Protein AF-A0A853CZW7-F1 (afdb_monomer)

Secondary structure (DSSP, 8-state):
--------------SS--HHHHHHHHHHHHHHHHHHHHHHHHHHHH------HHHHHHHHHHHHHHHHHHHHHHHHHHHHHHHHHHHTTEE-SSSS-TTSEEE-TTT--EEE-TT-----HHHHHHHTT----------------SS-------S-THHHHHHHHHHHHHHHHHHHHHHHHHHHHTT---HHHHHHHHHHHHHHHHHHHHHHHHHHHHHHHHHHHHHHH-TTSEEEEEE--HHHHHHHHHHHS---PPPSEEEEEEETTEEEEE-SS-SSEEEEE-GGGEEEEEEEEEEEEETTEEEEEEEEEEEE-SSS-EEEEEEEEPTTSSSB--HHHHHHHHHHHHTTS-B-

Solvent-accessible surface area (backbone atoms only — not comparable to full-atom values): 20506 Å² total; per-residue (Å²): 134,83,84,72,73,75,77,81,78,78,64,82,72,74,86,73,84,43,57,38,59,46,49,55,51,48,51,53,49,50,52,49,46,51,51,51,36,49,50,49,51,49,49,60,75,70,46,89,71,90,75,57,75,76,78,44,49,63,58,53,48,49,53,54,49,50,55,49,54,49,52,52,51,49,53,53,52,46,50,56,41,49,51,51,35,56,73,72,56,33,31,56,50,85,93,78,53,62,83,22,31,26,30,37,88,81,81,58,44,70,76,38,59,45,73,57,80,85,70,48,79,70,50,53,56,47,60,81,70,49,87,83,81,90,77,97,70,88,70,82,89,74,88,81,76,97,56,86,90,64,61,72,75,68,82,65,73,64,52,56,61,51,49,49,52,47,49,51,50,50,51,50,44,51,70,54,44,48,58,40,52,54,35,45,75,70,75,43,82,45,64,61,55,51,66,55,44,54,57,54,51,52,46,53,52,48,55,52,45,51,56,55,46,50,52,26,48,54,39,38,54,49,40,53,48,44,34,69,77,36,74,83,27,52,63,46,36,32,46,65,46,69,62,29,52,52,32,42,37,73,72,65,42,87,67,73,86,78,47,67,64,28,35,33,38,40,36,94,79,20,42,30,40,33,49,96,64,70,89,56,65,64,45,73,46,41,57,90,43,48,63,35,34,29,86,46,73,41,77,41,82,54,90,96,41,74,39,82,28,44,18,44,31,37,30,32,56,85,86,60,85,40,59,37,51,38,34,31,31,25,90,43,58,81,49,64,26,55,29,70,58,43,37,56,52,49,56,51,47,55,77,76,45,52,73,97

Sequence (356 aa):
MTDAAPPRTQYELVPGMTAYRMNAIMARLLIGVYVVSGACVVWYAFGIAAGTASDRLPLFVIVVALPLAWGIANFLLVQRRDAAENAAGYTTRAGVLHQYDQVDPVSGVVIRRAGSAVLTKPERRSRDGAGSPGLSAGAVLNGGSTGDLRFEETAPAKSRLLLVVLGVVVVVLLVFGIPIVVTASKGGDVGFPIVVVLPVLAFVAVVVALNFGGLALRARVRKNAVARIRPDAFVFLSRRTSELEDALEAWAGRYGTLPQTMAVSVGPAGVELWRRSADEPRVAFPWSAIDHVHPGRLLVPANRTEVSARTIHIFLGDGSRLDAPLPVYGAHGITFAGAGDANAVLDAFRRYTTVA

pLDDT: mean 74.12, std 16.18, range [32.94, 97.88]

Foldseek 3Di:
DDPPDPPPPQQPQPPDDALVNLVVVLVVVLVVLCVVLVVLVVCVLVPPDDDDVVVVVVSLCCSQVVSVVSVVVSVVVSVVRVVVCVVSQAHCDPDACLQGQNAPNPPRDRPGHRLPDDQAPVNVVVVVPDDDDDDDDPDFPDDDDPPPQFDDQDPDPVCVVVVVVVVVVVVLCVVLVVSLVVCVVVVHDSPVSCVSSVVVVVSVVVVVCCVLVVLLVLLLVQQVLQCVVVVQWDKFKFADDSLLVVLCCVVVNCLHDADRMWIWTQGQQAIFTCHSDRDDGSDGDGLLQFQEKEFGWDQGDDPNGTDTFTWIWTFTDDPPRGTNITGTCPSRNPGGDGRVSSRVVVVSRVVRHHYD

Mean predicted aligned error: 14.37 Å

Radius of gyration: 25.6 Å; Cα contacts (8 Å, |Δi|>4): 427; chains: 1; bounding box: 69×55×65 Å

Nearest PDB structures (foldseek):
  5njk-assembly5_E  TM=5.212E-01  e=2.077E-01  Homo sapiens

Structure (mmCIF, N/CA/C/O backbone):
data_AF-A0A853CZW7-F1
#
_entry.id   AF-A0A853CZW7-F1
#
loop_
_atom_site.group_PDB
_atom_site.id
_atom_site.type_symbol
_atom_site.label_atom_id
_atom_site.label_alt_id
_atom_site.label_comp_id
_atom_site.label_asym_id
_atom_site.label_entity_id
_atom_site.label_seq_id
_atom_site.pdbx_PDB_ins_code
_atom_site.Cartn_x
_atom_site.Cartn_y
_atom_site.Cartn_z
_atom_site.occupancy
_atom_site.B_iso_or_equiv
_atom_site.auth_seq_id
_atom_site.auth_comp_id
_atom_site.auth_asym_id
_atom_site.auth_atom_id
_atom_site.pdbx_PDB_model_num
ATOM 1 N N . MET A 1 1 ? -32.131 28.967 12.647 1.00 40.22 1 MET A N 1
ATOM 2 C CA . MET A 1 1 ? -30.660 28.930 12.749 1.00 40.22 1 MET A CA 1
ATOM 3 C C . MET A 1 1 ? -30.125 28.732 11.350 1.00 40.22 1 MET A C 1
ATOM 5 O O . MET A 1 1 ? -30.364 27.696 10.752 1.00 40.22 1 MET A O 1
ATOM 9 N N . THR A 1 2 ? -29.561 29.789 10.786 1.00 40.28 2 THR A N 1
ATOM 10 C CA . THR A 1 2 ? -28.944 29.812 9.463 1.00 40.28 2 THR A CA 1
ATOM 11 C C . THR A 1 2 ? -27.634 29.035 9.530 1.00 40.28 2 THR A C 1
ATOM 13 O O . THR A 1 2 ? -26.724 29.446 10.247 1.00 40.28 2 THR A O 1
ATOM 16 N N . ASP A 1 3 ? -27.555 27.915 8.808 1.00 38.69 3 ASP A N 1
ATOM 17 C CA . ASP A 1 3 ? -26.307 27.197 8.542 1.00 38.69 3 ASP A CA 1
ATOM 18 C C . ASP A 1 3 ? -25.354 28.150 7.817 1.00 38.69 3 ASP A C 1
ATOM 20 O O . ASP A 1 3 ? -25.416 28.344 6.599 1.00 38.69 3 ASP A O 1
ATOM 24 N N . ALA A 1 4 ? -24.492 28.811 8.586 1.00 42.12 4 ALA A N 1
ATOM 25 C CA . ALA A 1 4 ? -23.367 29.536 8.039 1.00 42.12 4 ALA A CA 1
ATOM 26 C C . ALA A 1 4 ? -22.455 28.493 7.391 1.00 42.12 4 ALA A C 1
ATOM 28 O O . ALA A 1 4 ? -21.765 27.741 8.082 1.00 42.12 4 ALA A O 1
ATOM 29 N N . ALA A 1 5 ? -22.493 28.421 6.057 1.00 40.75 5 ALA A N 1
ATOM 30 C CA . ALA A 1 5 ? -21.553 27.624 5.287 1.00 40.75 5 ALA A CA 1
ATOM 31 C C . ALA A 1 5 ? -20.138 27.885 5.833 1.00 40.75 5 ALA A C 1
ATOM 33 O O . ALA A 1 5 ? -19.777 29.055 6.012 1.00 40.75 5 ALA A O 1
ATOM 34 N N . PRO A 1 6 ? -19.349 26.837 6.137 1.00 43.44 6 PRO A N 1
ATOM 35 C CA . PRO A 1 6 ? -18.036 27.022 6.730 1.00 43.44 6 PRO A CA 1
ATOM 36 C C . PRO A 1 6 ? -17.221 27.978 5.851 1.00 43.44 6 PRO A C 1
ATOM 38 O O . PRO A 1 6 ? -17.313 27.881 4.618 1.00 43.44 6 PRO A O 1
ATOM 41 N N . PRO A 1 7 ? -16.458 28.907 6.458 1.00 50.72 7 PRO A N 1
ATOM 42 C CA . PRO A 1 7 ? -15.687 29.893 5.717 1.00 50.72 7 PRO A CA 1
ATOM 43 C C . PRO A 1 7 ? -14.875 29.172 4.646 1.00 50.72 7 PRO A C 1
ATOM 45 O O . PRO A 1 7 ? -14.256 28.143 4.923 1.00 50.72 7 PRO A O 1
ATOM 48 N N . ARG A 1 8 ? -14.932 29.675 3.405 1.00 51.94 8 ARG A N 1
ATOM 49 C CA . ARG A 1 8 ? -14.084 29.193 2.311 1.00 51.94 8 ARG A CA 1
ATOM 50 C C . ARG A 1 8 ? -12.644 29.322 2.797 1.00 51.94 8 ARG A C 1
ATOM 52 O O . ARG A 1 8 ? -12.112 30.427 2.798 1.00 51.94 8 ARG A O 1
ATOM 59 N N . THR A 1 9 ? -12.045 28.229 3.258 1.00 56.78 9 THR A N 1
ATOM 60 C CA . THR A 1 9 ? -10.631 28.170 3.611 1.00 56.78 9 THR A CA 1
ATOM 61 C C . THR A 1 9 ? -9.864 28.437 2.327 1.00 56.78 9 THR A C 1
ATOM 63 O O . THR A 1 9 ? -9.701 27.562 1.481 1.00 56.78 9 THR A O 1
ATOM 66 N N . GLN A 1 10 ? -9.496 29.700 2.121 1.00 62.69 10 GLN A N 1
ATOM 67 C CA . GLN A 1 10 ? -8.615 30.095 1.039 1.00 62.69 10 GLN A CA 1
ATOM 68 C C . GLN A 1 10 ? -7.237 29.558 1.402 1.00 62.69 10 GLN A C 1
ATOM 70 O O . GLN A 1 10 ? -6.550 30.102 2.262 1.00 62.69 10 GLN A O 1
ATOM 75 N N . TYR A 1 11 ? -6.873 28.434 0.793 1.00 66.81 11 TYR A N 1
ATOM 76 C CA . TYR A 1 11 ? -5.514 27.930 0.866 1.00 66.81 11 TYR A CA 1
ATOM 77 C C . TYR A 1 11 ? -4.616 28.893 0.096 1.00 66.81 11 TYR A C 1
ATOM 79 O O . TYR A 1 11 ? -4.816 29.118 -1.099 1.00 66.81 11 TYR A O 1
ATOM 87 N N . GLU A 1 12 ? -3.630 29.465 0.780 1.00 71.38 12 GLU A N 1
ATOM 88 C CA . GLU A 1 12 ? -2.560 30.187 0.109 1.00 71.38 12 GLU A CA 1
ATOM 89 C C . GLU A 1 12 ? -1.711 29.156 -0.640 1.00 71.38 12 GLU A C 1
ATOM 91 O O . GLU A 1 12 ? -1.004 28.335 -0.048 1.00 71.38 12 GLU A O 1
ATOM 96 N N . LEU A 1 13 ? -1.855 29.133 -1.965 1.00 74.56 13 LEU A N 1
ATOM 97 C CA . LEU A 1 13 ? -1.068 28.248 -2.808 1.00 74.56 13 LEU A CA 1
ATOM 98 C C . LEU A 1 13 ? 0.405 28.617 -2.657 1.00 74.56 13 LEU A C 1
ATOM 100 O O . LEU A 1 13 ? 0.785 29.761 -2.897 1.00 74.56 13 LEU A O 1
ATOM 104 N N . VAL A 1 14 ? 1.245 27.633 -2.331 1.00 78.06 14 VAL A N 1
ATOM 105 C CA . VAL A 1 14 ? 2.695 27.818 -2.299 1.00 78.06 14 VAL A CA 1
ATOM 106 C C . VAL A 1 14 ? 3.134 28.297 -3.688 1.00 78.06 14 VAL A C 1
ATOM 108 O O . VAL A 1 14 ? 3.014 27.530 -4.656 1.00 78.06 14 VAL A O 1
ATOM 111 N N . PRO A 1 15 ? 3.661 29.529 -3.812 1.00 67.62 15 PRO A N 1
ATOM 112 C CA . PRO A 1 15 ? 3.983 30.111 -5.106 1.00 67.62 15 PRO A CA 1
ATOM 113 C C . PRO A 1 15 ? 4.967 29.214 -5.871 1.00 67.62 15 PRO A C 1
ATOM 115 O O . PRO A 1 15 ? 5.930 28.686 -5.302 1.00 67.62 15 PRO A O 1
ATOM 118 N N . GLY A 1 16 ? 4.687 28.974 -7.158 1.00 70.12 16 GLY A N 1
ATOM 119 C CA . GLY A 1 16 ? 5.503 28.149 -8.058 1.00 70.12 16 GLY A CA 1
ATOM 120 C C . GLY A 1 16 ? 4.769 26.966 -8.706 1.00 70.12 16 GLY A C 1
ATOM 121 O O . GLY A 1 16 ? 3.548 26.841 -8.655 1.00 70.12 16 GLY A O 1
ATOM 122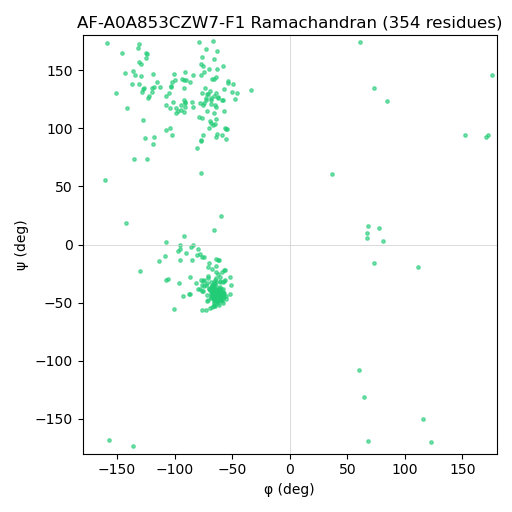 N N . MET A 1 17 ? 5.527 26.081 -9.360 1.00 73.88 17 MET A N 1
ATOM 123 C CA . MET A 1 17 ? 4.980 24.906 -10.048 1.00 73.88 17 MET A CA 1
ATOM 124 C C . MET A 1 17 ? 4.473 23.870 -9.027 1.00 73.88 17 MET A C 1
ATOM 126 O O . MET A 1 17 ? 5.184 23.511 -8.084 1.00 73.88 17 MET A O 1
ATOM 130 N N . THR A 1 18 ? 3.239 23.395 -9.198 1.00 77.44 18 THR A N 1
ATOM 131 C CA . THR A 1 18 ? 2.618 22.425 -8.281 1.00 77.44 18 THR A CA 1
ATOM 132 C C . THR A 1 18 ? 3.176 21.022 -8.478 1.00 77.44 18 THR A C 1
ATOM 134 O O . THR A 1 18 ? 3.622 20.679 -9.576 1.00 77.44 18 THR A O 1
ATOM 137 N N . ALA A 1 19 ? 3.151 20.180 -7.444 1.00 72.12 19 ALA A N 1
ATOM 138 C CA . ALA A 1 19 ? 3.718 18.834 -7.498 1.00 72.12 19 ALA A CA 1
ATOM 139 C C . ALA A 1 19 ? 3.060 17.957 -8.573 1.00 72.12 19 ALA A C 1
ATOM 141 O O . ALA A 1 19 ? 3.705 17.054 -9.115 1.00 72.12 19 ALA A O 1
ATOM 142 N N . TYR A 1 20 ? 1.792 18.220 -8.906 1.00 73.12 20 TYR A N 1
ATOM 143 C CA . TYR A 1 20 ? 1.100 17.605 -10.037 1.00 73.12 20 TYR A CA 1
ATOM 144 C C . TYR A 1 20 ? 1.647 18.069 -11.394 1.00 73.12 20 TYR A C 1
ATOM 146 O O . TYR A 1 20 ? 2.058 17.233 -12.202 1.00 73.12 20 TYR A O 1
ATOM 154 N N . ARG A 1 21 ? 1.688 19.388 -11.648 1.00 74.69 21 ARG A N 1
ATOM 155 C CA . ARG A 1 21 ? 2.191 19.937 -12.921 1.00 74.69 21 ARG A CA 1
ATOM 156 C C . ARG A 1 21 ? 3.655 19.584 -13.134 1.00 74.69 21 ARG A C 1
ATOM 158 O O . ARG A 1 21 ? 4.021 19.170 -14.229 1.00 74.69 21 ARG A O 1
ATOM 165 N N . MET A 1 22 ? 4.458 19.674 -12.079 1.00 74.25 22 MET A N 1
ATOM 166 C CA . MET A 1 22 ? 5.863 19.300 -12.109 1.00 74.25 22 MET A CA 1
ATOM 167 C C . MET A 1 22 ? 6.021 17.817 -12.432 1.00 74.25 22 MET A C 1
ATOM 169 O O . MET A 1 22 ? 6.754 17.492 -13.351 1.00 74.25 22 MET A O 1
ATOM 173 N N . ASN A 1 23 ? 5.277 16.911 -11.787 1.00 71.00 23 ASN A N 1
ATOM 174 C CA . ASN A 1 23 ? 5.363 15.486 -12.122 1.00 71.00 23 ASN A CA 1
ATOM 175 C C . ASN A 1 23 ? 4.944 15.199 -13.575 1.00 71.00 23 ASN A C 1
ATOM 177 O O . ASN A 1 23 ? 5.589 14.411 -14.256 1.00 71.00 23 ASN A O 1
ATOM 181 N N . ALA A 1 24 ? 3.902 15.864 -14.084 1.00 73.00 24 ALA A N 1
ATOM 182 C CA . ALA A 1 24 ? 3.466 15.700 -15.471 1.00 73.00 24 ALA A CA 1
ATOM 183 C C . ALA A 1 24 ? 4.501 16.226 -16.485 1.00 73.00 24 ALA A C 1
ATOM 185 O O . ALA A 1 24 ? 4.782 15.559 -17.480 1.00 73.00 24 ALA A O 1
ATOM 186 N N . ILE A 1 25 ? 5.077 17.405 -16.232 1.00 74.12 25 ILE A N 1
ATOM 187 C CA . ILE A 1 25 ? 6.136 17.994 -17.062 1.00 74.12 25 ILE A CA 1
ATOM 188 C C . ILE A 1 25 ? 7.388 17.120 -17.004 1.00 74.12 25 ILE A C 1
ATOM 190 O O . ILE A 1 25 ? 7.923 16.757 -18.046 1.00 74.12 25 ILE A O 1
ATOM 194 N N . MET A 1 26 ? 7.803 16.705 -15.809 1.00 72.81 26 MET A N 1
ATOM 195 C CA . MET A 1 26 ? 8.987 15.871 -15.624 1.00 72.81 26 MET A CA 1
ATOM 196 C C . MET A 1 26 ? 8.811 14.478 -16.215 1.00 72.81 26 MET A C 1
ATOM 198 O O . MET A 1 26 ? 9.754 13.974 -16.805 1.00 72.81 26 MET A O 1
ATOM 202 N N . ALA A 1 27 ? 7.618 13.880 -16.163 1.00 69.44 27 ALA A N 1
ATOM 203 C CA . ALA A 1 27 ? 7.345 12.619 -16.850 1.00 69.44 27 ALA A CA 1
ATOM 204 C C . ALA A 1 27 ? 7.499 12.759 -18.373 1.00 69.44 27 ALA A C 1
ATOM 206 O O . ALA A 1 27 ? 8.114 11.906 -19.007 1.00 69.44 27 ALA A O 1
ATOM 207 N N . ARG A 1 28 ? 7.000 13.853 -18.965 1.00 74.44 28 ARG A N 1
ATOM 208 C CA . ARG A 1 28 ? 7.177 14.137 -20.401 1.00 74.44 28 ARG A CA 1
ATOM 209 C C . ARG A 1 28 ? 8.640 14.391 -20.757 1.00 74.44 28 ARG A C 1
ATOM 211 O O . ARG A 1 28 ? 9.117 13.846 -21.746 1.00 74.44 28 ARG A O 1
ATOM 218 N N . LEU A 1 29 ? 9.354 15.169 -19.941 1.00 70.88 29 LEU A N 1
ATOM 219 C CA . LEU A 1 29 ? 10.783 15.430 -20.128 1.00 70.88 29 LEU A CA 1
ATOM 220 C C . LEU A 1 29 ? 11.608 14.156 -19.969 1.00 70.88 29 LEU A C 1
ATOM 222 O O . LEU A 1 29 ? 12.507 13.927 -20.760 1.00 70.88 29 LEU A O 1
ATOM 226 N N . LEU A 1 30 ? 11.281 13.299 -19.003 1.00 72.56 30 LEU A N 1
ATOM 227 C CA . LEU A 1 30 ? 11.944 12.016 -18.796 1.00 72.56 30 LEU A CA 1
ATOM 228 C C . LEU A 1 30 ? 11.732 11.081 -19.993 1.00 72.56 30 LEU A C 1
ATOM 230 O O . LEU A 1 30 ? 12.687 10.464 -20.449 1.00 72.56 30 LEU A O 1
ATOM 234 N N . ILE A 1 31 ? 10.513 11.015 -20.541 1.00 71.38 31 ILE A N 1
ATOM 235 C CA . ILE A 1 31 ? 10.247 10.290 -21.793 1.00 71.38 31 ILE A CA 1
ATOM 236 C C . ILE A 1 31 ? 11.096 10.875 -22.926 1.00 71.38 31 ILE A C 1
ATOM 238 O O . ILE A 1 31 ? 11.750 10.117 -23.632 1.00 71.38 31 ILE A O 1
ATOM 242 N N . GLY A 1 32 ? 11.142 12.203 -23.066 1.00 67.50 32 GLY A N 1
ATOM 243 C CA . GLY A 1 32 ? 11.988 12.876 -24.055 1.00 67.50 32 GLY A CA 1
ATOM 244 C C . GLY A 1 32 ? 13.469 12.532 -23.893 1.00 67.50 32 GLY A C 1
ATOM 245 O O . GLY A 1 32 ? 14.114 12.161 -24.865 1.00 67.50 32 GLY A O 1
ATOM 246 N N . VAL A 1 33 ? 13.988 12.564 -22.664 1.00 71.38 33 VAL A N 1
ATOM 247 C CA . VAL A 1 33 ? 15.365 12.177 -22.331 1.00 71.38 33 VAL A CA 1
ATOM 248 C C . VAL A 1 33 ? 15.619 10.718 -22.701 1.00 71.38 33 VAL A C 1
ATOM 250 O O . VAL A 1 33 ? 16.617 10.441 -23.348 1.00 71.38 33 VAL A O 1
ATOM 253 N N . TYR A 1 34 ? 14.717 9.787 -22.382 1.00 70.19 34 TYR A N 1
ATOM 254 C CA . TYR A 1 34 ? 14.881 8.384 -22.775 1.00 70.19 34 TYR A CA 1
ATOM 255 C C . TYR A 1 34 ? 14.805 8.171 -24.287 1.00 70.19 34 TYR A C 1
ATOM 257 O O . TYR A 1 34 ? 15.561 7.360 -24.813 1.00 70.19 34 TYR A O 1
ATOM 265 N N . VAL A 1 35 ? 13.929 8.891 -24.992 1.00 68.44 35 VAL A N 1
ATOM 266 C CA . VAL A 1 35 ? 13.822 8.823 -26.456 1.00 68.44 35 VAL A CA 1
ATOM 267 C C . VAL A 1 35 ? 15.084 9.375 -27.110 1.00 68.44 35 VAL A C 1
ATOM 269 O O . VAL A 1 35 ? 15.630 8.725 -27.994 1.00 68.44 35 VAL A O 1
ATOM 272 N N . VAL A 1 36 ? 15.586 10.525 -26.653 1.00 68.31 36 VAL A N 1
ATOM 273 C CA . VAL A 1 36 ? 16.823 11.131 -27.163 1.00 68.31 36 VAL A CA 1
ATOM 274 C C . VAL A 1 36 ? 18.025 10.257 -26.826 1.00 68.31 36 VAL A C 1
ATOM 276 O O . VAL A 1 36 ? 18.794 9.942 -27.722 1.00 68.31 36 VAL A O 1
ATOM 279 N N . SER A 1 37 ? 18.160 9.782 -25.585 1.00 67.81 37 SER A N 1
ATOM 280 C CA . SER A 1 37 ? 19.224 8.848 -25.204 1.00 67.81 37 SER A CA 1
ATOM 281 C C . SER A 1 37 ? 19.156 7.559 -26.017 1.00 67.81 37 SER A C 1
ATOM 283 O O . SER A 1 37 ? 20.177 7.116 -26.525 1.00 67.81 37 SER A O 1
ATOM 285 N N . GLY A 1 38 ? 17.968 6.978 -26.203 1.00 66.75 38 GLY A N 1
ATOM 286 C CA . GLY A 1 38 ? 17.771 5.787 -27.026 1.00 66.75 38 GLY A CA 1
ATOM 287 C C . GLY A 1 38 ? 18.131 6.027 -28.492 1.00 66.75 38 GLY A C 1
ATOM 288 O O . GLY A 1 38 ? 18.859 5.232 -29.075 1.00 66.75 38 GLY A O 1
ATOM 289 N N . ALA A 1 39 ? 17.700 7.150 -29.069 1.00 65.25 39 ALA A N 1
ATOM 290 C CA . ALA A 1 39 ? 18.054 7.553 -30.426 1.00 65.25 39 ALA A CA 1
ATOM 291 C C . ALA A 1 39 ? 19.557 7.818 -30.569 1.00 65.25 39 ALA A C 1
ATOM 293 O O . ALA A 1 39 ? 20.138 7.416 -31.568 1.00 65.25 39 ALA A O 1
ATOM 294 N N . CYS A 1 40 ? 20.203 8.416 -29.564 1.00 65.31 40 CYS A N 1
ATOM 295 C CA . CYS A 1 40 ? 21.651 8.576 -29.508 1.00 65.31 40 CYS A CA 1
ATOM 296 C C . CYS A 1 40 ? 22.354 7.221 -29.445 1.00 65.31 40 CYS A C 1
ATOM 298 O O . CYS A 1 40 ? 23.290 7.029 -30.205 1.00 65.31 40 CYS A O 1
ATOM 300 N N . VAL A 1 41 ? 21.900 6.265 -28.621 1.00 69.25 41 VAL A N 1
ATOM 301 C CA . VAL A 1 41 ? 22.468 4.903 -28.578 1.00 69.25 41 VAL A CA 1
ATOM 302 C C . VAL A 1 41 ? 22.289 4.190 -29.915 1.00 69.25 41 VAL A C 1
ATOM 304 O O . VAL A 1 41 ? 23.233 3.577 -30.393 1.00 69.25 41 VAL A O 1
ATOM 307 N N . VAL A 1 42 ? 21.114 4.281 -30.540 1.00 63.75 42 VAL A N 1
ATOM 308 C CA . VAL A 1 42 ? 20.837 3.666 -31.847 1.00 63.75 42 VAL A CA 1
ATOM 309 C C . VAL A 1 42 ? 21.685 4.329 -32.932 1.00 63.75 42 VAL A C 1
ATOM 311 O O . VAL A 1 42 ? 22.424 3.647 -33.630 1.00 63.75 42 VAL A O 1
ATOM 314 N N . TRP A 1 43 ? 21.665 5.655 -33.044 1.00 65.25 43 TRP A N 1
ATOM 315 C CA . TRP A 1 43 ? 22.511 6.389 -33.986 1.00 65.25 43 TRP A CA 1
ATOM 316 C C . TRP A 1 43 ? 23.995 6.112 -33.759 1.00 65.25 43 TRP A C 1
ATOM 318 O O . TRP A 1 43 ? 24.755 6.071 -34.707 1.00 65.25 43 TRP A O 1
ATOM 328 N N . TYR A 1 44 ? 24.417 5.868 -32.527 1.00 65.75 44 TYR A N 1
ATOM 329 C CA . TYR A 1 44 ? 25.800 5.563 -32.192 1.00 65.75 44 TYR A CA 1
ATOM 330 C C . TYR A 1 44 ? 26.185 4.094 -32.431 1.00 65.75 44 TYR A C 1
ATOM 332 O O . TYR A 1 44 ? 27.314 3.808 -32.813 1.00 65.75 44 TYR A O 1
ATOM 340 N N . ALA A 1 45 ? 25.250 3.158 -32.251 1.00 64.56 45 ALA A N 1
ATOM 341 C CA . ALA A 1 45 ? 25.438 1.737 -32.541 1.00 64.56 45 ALA A CA 1
ATOM 342 C C . ALA A 1 45 ? 25.364 1.430 -34.046 1.00 64.56 45 ALA A C 1
ATOM 344 O O . ALA A 1 45 ? 26.019 0.503 -34.514 1.00 64.56 45 ALA A O 1
ATOM 345 N N . PHE A 1 46 ? 24.572 2.203 -34.794 1.00 62.19 46 PHE A N 1
ATOM 346 C CA . PHE A 1 46 ? 24.343 2.027 -36.233 1.00 62.19 46 PHE A CA 1
ATOM 347 C C . PHE A 1 46 ? 25.006 3.112 -37.100 1.00 62.19 46 PHE A C 1
ATOM 349 O O . PHE A 1 46 ? 25.045 2.986 -38.323 1.00 62.19 46 PHE A O 1
ATOM 356 N N . GLY A 1 47 ? 25.525 4.177 -36.492 1.00 53.88 47 GLY A N 1
ATOM 357 C CA . GLY A 1 47 ? 26.213 5.277 -37.160 1.00 53.88 47 GLY A CA 1
ATOM 358 C C . GLY A 1 47 ? 27.604 4.867 -37.616 1.00 53.88 47 GLY A C 1
ATOM 359 O O . GLY A 1 47 ? 28.460 4.483 -36.827 1.00 53.88 47 GLY A O 1
ATOM 360 N N . ILE A 1 48 ? 27.816 4.995 -38.919 1.00 55.28 48 ILE A N 1
ATOM 361 C CA . ILE A 1 48 ? 28.920 4.481 -39.744 1.00 55.28 48 ILE A CA 1
ATOM 362 C C . ILE A 1 48 ? 30.320 5.094 -39.434 1.00 55.28 48 ILE A C 1
ATOM 364 O O . ILE A 1 48 ? 31.268 4.887 -40.182 1.00 55.28 48 ILE A O 1
ATOM 368 N N . ALA A 1 49 ? 30.543 5.830 -38.343 1.00 45.59 49 ALA A N 1
ATOM 369 C CA . ALA A 1 49 ? 31.759 6.645 -38.206 1.00 45.59 49 ALA A CA 1
ATOM 370 C C . ALA A 1 49 ? 32.958 5.940 -37.529 1.00 45.59 49 ALA A C 1
ATOM 372 O O . ALA A 1 49 ? 32.907 5.491 -36.377 1.00 45.59 49 ALA A O 1
ATOM 373 N N . ALA A 1 50 ? 34.069 5.911 -38.268 1.00 57.81 50 ALA A N 1
ATOM 374 C CA . ALA A 1 50 ? 35.414 5.546 -37.843 1.00 57.81 50 ALA A CA 1
ATOM 375 C C . ALA A 1 50 ? 35.820 6.235 -36.524 1.00 57.81 50 ALA A C 1
ATOM 377 O O . ALA A 1 50 ? 35.760 7.455 -36.412 1.00 57.81 50 ALA A O 1
ATOM 378 N N . GLY A 1 51 ? 36.227 5.454 -35.524 1.00 61.25 51 GLY A N 1
ATOM 379 C CA . GLY A 1 51 ? 36.726 5.955 -34.239 1.00 61.25 51 GLY A CA 1
ATOM 380 C C . GLY A 1 51 ? 37.010 4.803 -33.277 1.00 61.25 51 GLY A C 1
ATOM 381 O O . GLY A 1 51 ? 36.322 3.779 -33.321 1.00 61.25 51 GLY A O 1
ATOM 382 N N . THR A 1 52 ? 38.035 4.935 -32.439 1.00 62.88 52 THR A N 1
ATOM 383 C CA . THR A 1 52 ? 38.445 3.898 -31.478 1.00 62.88 52 THR A CA 1
ATOM 384 C C . THR A 1 52 ? 37.502 3.862 -30.268 1.00 62.88 52 THR A C 1
ATOM 386 O O . THR A 1 52 ? 36.760 4.805 -29.991 1.00 62.88 52 THR A O 1
ATOM 389 N N . ALA A 1 53 ? 37.507 2.758 -29.513 1.00 59.16 53 ALA A N 1
ATOM 390 C CA . ALA A 1 53 ? 36.673 2.598 -28.315 1.00 59.16 53 ALA A CA 1
ATOM 391 C C . ALA A 1 53 ? 36.932 3.671 -27.228 1.00 59.16 53 ALA A C 1
ATOM 393 O O . ALA A 1 53 ? 36.041 3.962 -26.428 1.00 59.16 53 ALA A O 1
ATOM 394 N N . SER A 1 54 ? 38.117 4.296 -27.217 1.00 58.69 54 SER A N 1
ATOM 395 C CA . SER A 1 54 ? 38.475 5.382 -26.293 1.00 58.69 54 SER A CA 1
ATOM 396 C C . SER A 1 54 ? 37.732 6.684 -26.583 1.00 58.69 54 SER A C 1
ATOM 398 O O . SER A 1 54 ? 37.272 7.335 -25.649 1.00 58.69 54 SER A O 1
ATOM 400 N N . ASP A 1 55 ? 37.528 7.023 -27.858 1.00 63.06 55 ASP A N 1
ATOM 401 C CA . ASP A 1 55 ? 36.811 8.245 -28.280 1.00 63.06 55 ASP A CA 1
ATOM 402 C C . ASP A 1 55 ? 35.308 8.151 -27.980 1.00 63.06 55 ASP A C 1
ATOM 404 O O . ASP A 1 55 ? 34.551 9.120 -27.977 1.00 63.06 55 ASP A O 1
ATOM 408 N N . ARG A 1 56 ? 34.883 6.920 -27.717 1.00 62.94 56 ARG A N 1
ATOM 409 C CA . ARG A 1 56 ? 33.513 6.462 -27.628 1.00 62.94 56 ARG A CA 1
ATOM 410 C C . ARG A 1 56 ? 33.003 6.435 -26.176 1.00 62.94 56 ARG A C 1
ATOM 412 O O . ARG A 1 56 ? 31.844 6.773 -25.926 1.00 62.94 56 ARG A O 1
ATOM 419 N N . LEU A 1 57 ? 33.876 6.143 -25.212 1.00 62.22 57 LEU A N 1
ATOM 420 C CA . LEU A 1 57 ? 33.550 6.063 -23.782 1.00 62.22 57 LEU A CA 1
ATOM 421 C C . LEU A 1 57 ? 32.887 7.334 -23.194 1.00 62.22 57 LEU A C 1
ATOM 423 O O . LEU A 1 57 ? 31.892 7.193 -22.477 1.00 62.22 57 LEU A O 1
ATOM 427 N N . PRO A 1 58 ? 33.351 8.568 -23.491 1.00 65.69 58 PRO A N 1
ATOM 428 C CA . PRO A 1 58 ? 32.774 9.780 -22.905 1.00 65.69 58 PRO A CA 1
ATOM 429 C C . PRO A 1 58 ? 31.321 9.998 -23.335 1.00 65.69 58 PRO A C 1
ATOM 431 O O . PRO A 1 58 ? 30.480 10.372 -22.520 1.00 65.69 58 PRO A O 1
ATOM 434 N N . LEU A 1 59 ? 31.005 9.708 -24.603 1.00 65.88 59 LEU A N 1
ATOM 435 C CA . LEU A 1 59 ? 29.651 9.848 -25.135 1.00 65.88 59 LEU A CA 1
ATOM 436 C C . LEU A 1 59 ? 28.695 8.852 -24.470 1.00 65.88 59 LEU A C 1
ATOM 438 O O . LEU A 1 59 ? 27.595 9.228 -24.074 1.00 65.88 59 LEU A O 1
ATOM 442 N N . PHE A 1 60 ? 29.128 7.603 -24.284 1.00 65.00 60 PHE A N 1
ATOM 443 C CA . PHE A 1 60 ? 28.337 6.591 -23.585 1.00 65.00 60 PHE A CA 1
ATOM 444 C C . PHE A 1 60 ? 28.060 6.985 -22.128 1.00 65.00 60 PHE A C 1
ATOM 446 O O . PHE A 1 60 ? 26.916 6.915 -21.673 1.00 65.00 60 PHE A O 1
ATOM 453 N N . VAL A 1 61 ? 29.083 7.473 -21.415 1.00 66.06 61 VAL A N 1
ATOM 454 C CA . VAL A 1 61 ? 28.927 7.983 -20.046 1.00 66.06 61 VAL A CA 1
ATOM 455 C C . VAL A 1 61 ? 27.917 9.125 -20.011 1.00 66.06 61 VAL A C 1
ATOM 457 O O . VAL A 1 61 ? 27.041 9.109 -19.156 1.00 66.06 61 VAL A O 1
ATOM 460 N N . ILE A 1 62 ? 27.960 10.070 -20.952 1.00 66.94 62 ILE A N 1
ATOM 461 C CA . ILE A 1 62 ? 26.985 11.170 -21.018 1.00 66.94 62 ILE A CA 1
ATOM 462 C C . ILE A 1 62 ? 25.568 10.636 -21.269 1.00 66.94 62 ILE A C 1
ATOM 464 O O . ILE A 1 62 ? 24.635 11.014 -20.563 1.00 66.94 62 ILE A O 1
ATOM 468 N N . VAL A 1 63 ? 25.397 9.718 -22.222 1.00 67.12 63 VAL A N 1
ATOM 469 C CA . VAL A 1 63 ? 24.082 9.178 -22.603 1.00 67.12 63 VAL A CA 1
ATOM 470 C C . VAL A 1 63 ? 23.419 8.384 -21.472 1.00 67.12 63 VAL A C 1
ATOM 472 O O . VAL A 1 63 ? 22.190 8.393 -21.379 1.00 67.12 63 VAL A O 1
ATOM 475 N N . VAL A 1 64 ? 24.201 7.742 -20.595 1.00 66.94 64 VAL A N 1
ATOM 476 C CA . VAL A 1 64 ? 23.697 6.969 -19.443 1.00 66.94 64 VAL A CA 1
ATOM 477 C C . VAL A 1 64 ? 23.620 7.807 -18.161 1.00 66.94 64 VAL A C 1
ATOM 479 O O . VAL A 1 64 ? 22.621 7.749 -17.439 1.00 66.94 64 VAL A O 1
ATOM 482 N N . ALA A 1 65 ? 24.645 8.607 -17.863 1.00 68.38 65 ALA A N 1
ATOM 483 C CA . ALA A 1 65 ? 24.715 9.389 -16.632 1.00 68.38 65 ALA A CA 1
ATOM 484 C C . ALA A 1 65 ? 23.727 10.560 -16.630 1.00 68.38 65 ALA A C 1
ATOM 486 O O . ALA A 1 65 ? 23.186 10.891 -15.577 1.00 68.38 65 ALA A O 1
ATOM 487 N N . LEU A 1 66 ? 23.445 11.169 -17.786 1.00 71.44 66 LEU A N 1
ATOM 488 C CA . LEU A 1 66 ? 22.561 12.330 -17.867 1.00 71.44 66 LEU A CA 1
ATOM 489 C C . LEU A 1 66 ? 21.090 11.979 -17.545 1.00 71.44 66 LEU A C 1
ATOM 491 O O . LEU A 1 66 ? 20.509 12.659 -16.695 1.00 71.44 66 LEU A O 1
ATOM 495 N N . PRO A 1 67 ? 20.492 10.889 -18.075 1.00 69.19 67 PRO A N 1
ATOM 496 C CA . PRO A 1 67 ? 19.181 10.413 -17.624 1.00 69.19 67 PRO A CA 1
ATOM 497 C C . PRO A 1 67 ? 19.143 10.021 -16.148 1.00 69.19 67 PRO A C 1
ATOM 499 O O . PRO A 1 67 ? 18.136 10.262 -15.480 1.00 69.19 67 PRO A O 1
ATOM 502 N N . LEU A 1 68 ? 20.224 9.433 -15.621 1.00 65.88 68 LEU A N 1
ATOM 503 C CA . LEU A 1 68 ? 20.314 9.068 -14.207 1.00 65.88 68 LEU A CA 1
ATOM 504 C C . LEU A 1 68 ? 20.308 10.305 -13.308 1.00 65.88 68 LEU A C 1
ATOM 506 O O . LEU A 1 68 ? 19.490 10.397 -12.390 1.00 65.88 68 LEU A O 1
ATOM 510 N N . ALA A 1 69 ? 21.197 11.258 -13.584 1.00 71.69 69 ALA A N 1
ATOM 511 C CA . ALA A 1 69 ? 21.283 12.511 -12.849 1.00 71.69 69 ALA A CA 1
ATOM 512 C C . ALA A 1 69 ? 19.948 13.266 -12.919 1.00 71.69 69 ALA A C 1
ATOM 514 O O . ALA A 1 69 ? 19.455 13.741 -11.896 1.00 71.69 69 ALA A O 1
ATOM 515 N N . TRP A 1 70 ? 19.311 13.283 -14.094 1.00 76.25 70 TRP A N 1
ATOM 516 C CA . TRP A 1 70 ? 17.982 13.856 -14.294 1.00 76.25 70 TRP A CA 1
ATOM 517 C C . TRP A 1 70 ? 16.902 13.144 -13.468 1.00 76.25 70 TRP A C 1
ATOM 519 O O . TRP A 1 70 ? 16.102 13.794 -12.796 1.00 76.25 70 TRP A O 1
ATOM 529 N N . GLY A 1 71 ? 16.882 11.808 -13.461 1.00 69.50 71 GLY A N 1
ATOM 530 C CA . GLY A 1 71 ? 15.941 11.008 -12.674 1.00 69.50 71 GLY A CA 1
ATOM 531 C C . GLY A 1 71 ? 16.077 11.239 -11.167 1.00 69.50 71 GLY A C 1
ATOM 532 O O . GLY A 1 71 ? 15.074 11.455 -10.484 1.00 69.50 71 GLY A O 1
ATOM 533 N N . ILE A 1 72 ? 17.313 11.264 -10.655 1.00 71.94 72 ILE A N 1
ATOM 534 C CA . ILE A 1 72 ? 17.609 11.559 -9.245 1.00 71.94 72 ILE A CA 1
ATOM 535 C C . ILE A 1 72 ? 17.184 12.988 -8.898 1.00 71.94 72 ILE A C 1
ATOM 537 O O . ILE A 1 72 ? 16.468 13.188 -7.915 1.00 71.94 72 ILE A O 1
ATOM 541 N N . ALA A 1 73 ? 17.571 13.976 -9.709 1.00 75.12 73 ALA A N 1
ATOM 542 C CA . ALA A 1 73 ? 17.194 15.369 -9.495 1.00 75.12 73 ALA A CA 1
ATOM 543 C C . ALA A 1 73 ? 15.667 15.535 -9.460 1.00 75.12 73 ALA A C 1
ATOM 545 O O . ALA A 1 73 ? 15.137 16.149 -8.535 1.00 75.12 73 ALA A O 1
ATOM 546 N N . ASN A 1 74 ? 14.945 14.908 -10.392 1.00 73.69 74 ASN A N 1
ATOM 547 C CA . ASN A 1 74 ? 13.483 14.929 -10.423 1.00 73.69 74 ASN A CA 1
ATOM 548 C C . ASN A 1 74 ? 12.855 14.316 -9.181 1.00 73.69 74 ASN A C 1
ATOM 550 O O . ASN A 1 74 ? 11.936 14.898 -8.608 1.00 73.69 74 ASN A O 1
ATOM 554 N N . PHE A 1 75 ? 13.349 13.156 -8.751 1.00 73.12 75 PHE A N 1
ATOM 555 C CA . PHE A 1 75 ? 12.860 12.499 -7.548 1.00 73.12 75 PHE A CA 1
ATOM 556 C C . PHE A 1 75 ? 13.030 13.389 -6.311 1.00 73.12 75 PHE A C 1
ATOM 558 O O . PHE A 1 75 ? 12.097 13.530 -5.518 1.00 73.12 75 PHE A O 1
ATOM 565 N N . LEU A 1 76 ? 14.190 14.037 -6.171 1.00 78.19 76 LEU A N 1
ATOM 566 C CA . LEU A 1 76 ? 14.470 14.955 -5.067 1.00 78.19 76 LEU A CA 1
ATOM 567 C C . LEU A 1 76 ? 13.606 16.222 -5.132 1.00 78.19 76 LEU A C 1
ATOM 569 O O . LEU A 1 76 ? 13.067 16.640 -4.107 1.00 78.19 76 LEU A O 1
ATOM 573 N N . LEU A 1 77 ? 13.430 16.813 -6.318 1.00 79.12 77 LEU A N 1
ATOM 574 C CA . LEU A 1 77 ? 12.583 17.994 -6.518 1.00 79.12 77 LEU A CA 1
ATOM 575 C C . LEU A 1 77 ? 11.116 17.692 -6.206 1.00 79.12 77 LEU A C 1
ATOM 577 O O . LEU A 1 77 ? 10.475 18.441 -5.468 1.00 79.12 77 LEU A O 1
ATOM 581 N N . VAL A 1 78 ? 10.602 16.566 -6.707 1.00 76.31 78 VAL A N 1
ATOM 582 C CA . VAL A 1 78 ? 9.253 16.080 -6.404 1.00 76.31 78 VAL A CA 1
ATOM 583 C C . VAL A 1 78 ? 9.078 15.867 -4.906 1.00 76.31 78 VAL A C 1
ATOM 585 O O . VAL A 1 78 ? 8.111 16.376 -4.349 1.00 76.31 78 VAL A O 1
ATOM 588 N N . GLN A 1 79 ? 10.013 15.190 -4.234 1.00 76.38 79 GLN A N 1
ATOM 589 C CA . GLN A 1 79 ? 9.902 14.966 -2.792 1.00 76.38 79 GLN A CA 1
ATOM 590 C C . GLN A 1 79 ? 9.921 16.260 -1.985 1.00 76.38 79 GLN A C 1
ATOM 592 O O . GLN A 1 79 ? 9.127 16.410 -1.058 1.00 76.38 79 GLN A O 1
ATOM 597 N N . ARG A 1 80 ? 10.812 17.199 -2.324 1.00 82.06 80 ARG A N 1
ATOM 598 C CA . ARG A 1 80 ? 10.864 18.504 -1.654 1.00 82.06 80 ARG A CA 1
ATOM 599 C C . ARG A 1 80 ? 9.552 19.259 -1.823 1.00 82.06 80 ARG A C 1
ATOM 601 O O . ARG A 1 80 ? 9.093 19.894 -0.878 1.00 82.06 80 ARG A O 1
ATOM 608 N N . ARG A 1 81 ? 8.931 19.172 -3.002 1.00 81.25 81 ARG A N 1
ATOM 609 C CA . ARG A 1 81 ? 7.670 19.866 -3.264 1.00 81.25 81 ARG A CA 1
ATOM 610 C C . ARG A 1 81 ? 6.476 19.192 -2.607 1.00 81.25 81 ARG A C 1
ATOM 612 O O . ARG A 1 81 ? 5.664 19.892 -2.018 1.00 81.25 81 ARG A O 1
ATOM 619 N N . ASP A 1 82 ? 6.424 17.863 -2.624 1.00 79.38 82 ASP A N 1
ATOM 620 C CA . ASP A 1 82 ? 5.435 17.099 -1.863 1.00 79.38 82 ASP A CA 1
ATOM 621 C C . ASP A 1 82 ? 5.538 17.442 -0.370 1.00 79.38 82 ASP A C 1
ATOM 623 O O . ASP A 1 82 ? 4.525 17.647 0.285 1.00 79.38 82 ASP A O 1
ATOM 627 N N . ALA A 1 83 ? 6.752 17.567 0.177 1.00 80.81 83 ALA A N 1
ATOM 628 C CA . ALA A 1 83 ? 6.950 17.981 1.564 1.00 80.81 83 ALA A CA 1
ATOM 629 C C . ALA A 1 83 ? 6.435 19.406 1.838 1.00 80.81 83 ALA A C 1
ATOM 631 O O . ALA A 1 83 ? 5.829 19.627 2.883 1.00 80.81 83 ALA A O 1
ATOM 632 N N . ALA A 1 84 ? 6.632 20.345 0.907 1.00 83.12 84 ALA A N 1
ATOM 633 C CA . ALA A 1 84 ? 6.128 21.712 1.030 1.00 83.12 84 ALA A CA 1
ATOM 634 C C . ALA A 1 84 ? 4.591 21.785 0.955 1.00 83.12 84 ALA A C 1
ATOM 636 O O . ALA A 1 84 ? 3.984 22.450 1.787 1.00 83.12 84 ALA A O 1
ATOM 637 N N . GLU A 1 85 ? 3.957 21.072 0.015 1.00 83.44 85 GLU A N 1
ATOM 638 C CA . GLU A 1 85 ? 2.486 20.975 -0.061 1.00 83.44 85 GLU A CA 1
ATOM 639 C C . GLU A 1 85 ? 1.917 20.332 1.214 1.00 83.44 85 GLU A C 1
ATOM 641 O O . GLU A 1 85 ? 1.001 20.870 1.832 1.00 83.44 85 GLU A O 1
ATOM 646 N N . ASN A 1 86 ? 2.541 19.247 1.687 1.00 80.19 86 ASN A N 1
ATOM 647 C CA . ASN A 1 86 ? 2.145 18.582 2.930 1.00 80.19 86 ASN A CA 1
ATOM 648 C C . ASN A 1 86 ? 2.268 19.500 4.156 1.00 80.19 86 ASN A C 1
ATOM 650 O O . ASN A 1 86 ? 1.430 19.425 5.053 1.00 80.19 86 ASN A O 1
ATOM 654 N N . ALA A 1 87 ? 3.305 20.343 4.214 1.00 80.12 87 ALA A N 1
ATOM 655 C CA . ALA A 1 87 ? 3.486 21.325 5.283 1.00 80.12 87 ALA A CA 1
ATOM 656 C C . ALA A 1 87 ? 2.431 22.441 5.223 1.00 80.12 87 ALA A C 1
ATOM 658 O O . ALA A 1 87 ? 2.003 22.925 6.266 1.00 80.12 87 ALA A O 1
ATOM 659 N N . ALA A 1 88 ? 1.973 22.799 4.021 1.00 80.56 88 ALA A N 1
ATOM 660 C CA . ALA A 1 88 ? 0.886 23.751 3.804 1.00 80.56 88 ALA A CA 1
ATOM 661 C C . ALA A 1 88 ? -0.520 23.143 4.005 1.00 80.56 88 ALA A C 1
ATOM 663 O O . ALA A 1 88 ? -1.518 23.856 3.931 1.00 80.56 88 ALA A O 1
ATOM 664 N N . GLY A 1 89 ? -0.619 21.834 4.269 1.00 84.00 89 GLY A N 1
ATOM 665 C CA . GLY A 1 89 ? -1.877 21.166 4.614 1.00 84.00 89 GLY A CA 1
ATOM 666 C C . GLY A 1 89 ? -2.812 20.880 3.435 1.00 84.00 89 GLY A C 1
ATOM 667 O O . GLY A 1 89 ? -3.976 20.547 3.659 1.00 84.00 89 GLY A O 1
ATOM 668 N N . TYR A 1 90 ? -2.326 20.969 2.196 1.00 86.06 90 TYR A N 1
ATOM 669 C CA . TYR A 1 90 ? -3.095 20.656 0.988 1.00 86.06 90 TYR A CA 1
ATOM 670 C C . TYR A 1 90 ? -2.295 19.741 0.044 1.00 86.06 90 TYR A C 1
ATOM 672 O O . TYR A 1 90 ? -1.099 19.520 0.221 1.00 86.06 90 TYR A O 1
ATOM 680 N N . THR A 1 91 ? -2.941 19.184 -0.982 1.00 87.25 91 THR A N 1
ATOM 681 C CA . THR A 1 91 ? -2.248 18.485 -2.073 1.00 87.25 91 THR A CA 1
ATOM 682 C C . THR A 1 91 ? -2.796 18.894 -3.430 1.00 87.25 91 THR A C 1
ATOM 684 O O . THR A 1 91 ? -3.988 19.125 -3.599 1.00 87.25 91 THR A O 1
ATOM 687 N N . THR A 1 92 ? -1.933 18.949 -4.440 1.00 84.50 92 THR A N 1
ATOM 688 C CA . THR A 1 92 ? -2.373 19.165 -5.829 1.00 84.50 92 THR A CA 1
ATOM 689 C C . THR A 1 92 ? -2.506 17.865 -6.620 1.00 84.50 92 THR A C 1
ATOM 691 O O . THR A 1 92 ? -2.955 17.870 -7.769 1.00 84.50 92 THR A O 1
ATOM 694 N N . ARG A 1 93 ? -2.120 16.723 -6.032 1.00 78.88 93 ARG A N 1
ATOM 695 C CA . ARG A 1 93 ? -2.127 15.413 -6.695 1.00 78.88 93 ARG A CA 1
ATOM 696 C C . ARG A 1 93 ? -3.433 14.668 -6.469 1.00 78.88 93 ARG A C 1
ATOM 698 O O . ARG A 1 93 ? -3.896 14.505 -5.346 1.00 78.88 93 ARG A O 1
ATOM 705 N N . ALA A 1 94 ? -3.969 14.101 -7.545 1.00 66.50 94 ALA A N 1
ATOM 706 C CA . ALA A 1 94 ? -5.095 13.184 -7.454 1.00 66.50 94 ALA A CA 1
ATOM 707 C C . ALA A 1 94 ? -4.662 11.836 -6.848 1.00 66.50 94 ALA A C 1
ATOM 709 O O . ALA A 1 94 ? -3.719 11.208 -7.329 1.00 66.50 94 ALA A O 1
ATOM 710 N N . GLY A 1 95 ? -5.388 11.366 -5.831 1.00 56.69 95 GLY A N 1
ATOM 711 C CA . GLY A 1 95 ? -5.409 9.950 -5.442 1.00 56.69 95 GLY A CA 1
ATOM 712 C C . GLY A 1 95 ? -4.260 9.426 -4.572 1.00 56.69 95 GLY A C 1
ATOM 713 O O . GLY A 1 95 ? -4.242 8.232 -4.291 1.00 56.69 95 GLY A O 1
ATOM 714 N N . VAL A 1 96 ? -3.312 10.268 -4.148 1.00 56.94 96 VAL A N 1
ATOM 715 C CA . VAL A 1 96 ? -2.140 9.810 -3.368 1.00 56.94 96 VAL A CA 1
ATOM 716 C C . VAL A 1 96 ? -2.219 10.216 -1.892 1.00 56.94 96 VAL A C 1
ATOM 718 O O . VAL A 1 96 ? -1.726 9.492 -1.031 1.00 56.94 96 VAL A O 1
ATOM 721 N N . LEU A 1 97 ? -2.860 11.345 -1.577 1.00 67.38 97 LEU A N 1
ATOM 722 C CA . LEU A 1 97 ? -2.863 11.929 -0.232 1.00 67.38 97 LEU A CA 1
ATOM 723 C C . LEU A 1 97 ? -4.274 12.378 0.173 1.00 67.38 97 LEU A C 1
ATOM 725 O O . LEU A 1 97 ? -4.576 13.563 0.209 1.00 67.38 97 LEU A O 1
ATOM 729 N N . HIS A 1 98 ? -5.149 11.416 0.475 1.00 67.75 98 HIS A N 1
ATOM 730 C CA . HIS A 1 98 ? -6.552 11.679 0.846 1.00 67.75 98 HIS A CA 1
ATOM 731 C C . HIS A 1 98 ? -6.726 12.463 2.155 1.00 67.75 98 HIS A C 1
ATOM 733 O O . HIS A 1 98 ? -7.816 12.953 2.431 1.00 67.75 98 HIS A O 1
ATOM 739 N N . GLN A 1 99 ? -5.655 12.592 2.943 1.00 66.81 99 GLN A N 1
ATOM 740 C CA . GLN A 1 99 ? -5.651 13.363 4.184 1.00 66.81 99 GLN A CA 1
ATOM 741 C C . GLN A 1 99 ? -5.556 14.881 3.986 1.00 66.81 99 GLN A C 1
ATOM 743 O O . GLN A 1 99 ? -5.633 15.616 4.965 1.00 66.81 99 GLN A O 1
ATOM 748 N N . TYR A 1 100 ? -5.328 15.344 2.759 1.00 80.19 100 TYR A N 1
ATOM 749 C CA . TYR A 1 100 ? -5.203 16.759 2.445 1.00 80.19 100 TYR A CA 1
ATOM 750 C C . TYR A 1 100 ? -6.293 17.169 1.465 1.00 80.19 100 TYR A C 1
ATOM 752 O O . TYR A 1 100 ? -6.677 16.380 0.596 1.00 80.19 100 TYR A O 1
ATOM 760 N N . ASP A 1 101 ? -6.761 18.409 1.588 1.00 82.19 101 ASP A N 1
ATOM 761 C CA . ASP A 1 101 ? -7.645 18.999 0.591 1.00 82.19 101 ASP A CA 1
ATOM 762 C C . ASP A 1 101 ? -6.932 18.964 -0.763 1.00 82.19 101 ASP A C 1
ATOM 764 O O . ASP A 1 101 ? -5.801 19.435 -0.916 1.00 82.19 101 ASP A O 1
ATOM 768 N N . GLN A 1 102 ? -7.584 18.353 -1.749 1.00 85.12 102 GLN A N 1
ATOM 769 C CA . GLN A 1 102 ? -7.126 18.375 -3.121 1.00 85.12 102 GLN A CA 1
ATOM 770 C C . GLN A 1 102 ? -7.520 19.716 -3.719 1.00 85.12 102 GLN A C 1
ATOM 772 O O . GLN A 1 102 ? -8.697 19.965 -3.981 1.00 85.12 102 GLN A O 1
ATOM 777 N N . VAL A 1 103 ? -6.533 20.563 -3.963 1.00 83.81 103 VAL A N 1
ATOM 778 C CA . VAL A 1 103 ? -6.743 21.906 -4.496 1.00 83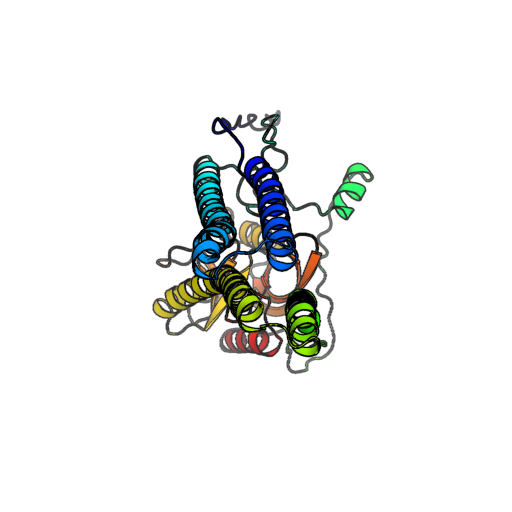.81 103 VAL A CA 1
ATOM 779 C C . VAL A 1 103 ? -6.379 21.923 -5.974 1.00 83.81 103 VAL A C 1
ATOM 781 O O . VAL A 1 103 ? -5.358 21.361 -6.384 1.00 83.81 103 VAL A O 1
ATOM 784 N N . ASP A 1 104 ? -7.226 22.550 -6.789 1.00 80.50 104 ASP A N 1
ATOM 785 C CA . ASP A 1 104 ? -6.900 22.822 -8.180 1.00 80.50 104 ASP A CA 1
ATOM 786 C C . ASP A 1 104 ? -5.714 23.787 -8.226 1.00 80.50 104 ASP A C 1
ATOM 788 O O . ASP A 1 104 ? -5.830 24.922 -7.757 1.00 80.50 104 ASP A O 1
ATOM 792 N N . PRO A 1 105 ? -4.578 23.382 -8.814 1.00 75.75 105 PRO A N 1
ATOM 793 C CA . PRO A 1 105 ? -3.387 24.217 -8.860 1.00 75.75 105 PRO A CA 1
ATOM 794 C C . PRO A 1 105 ? -3.563 25.540 -9.623 1.00 75.75 105 PRO A C 1
ATOM 796 O O . PRO A 1 105 ? -2.664 26.372 -9.560 1.00 75.75 105 PRO A O 1
ATOM 799 N N . VAL A 1 106 ? -4.643 25.711 -10.397 1.00 77.94 106 VAL A N 1
ATOM 800 C CA . VAL A 1 106 ? -4.902 26.927 -11.189 1.00 77.94 106 VAL A CA 1
ATOM 801 C C . VAL A 1 106 ? -5.903 27.840 -10.505 1.00 77.94 106 VAL A C 1
ATOM 803 O O . VAL A 1 106 ? -5.612 29.011 -10.294 1.00 77.94 106 VAL A O 1
ATOM 806 N N . SER A 1 107 ? -7.085 27.317 -10.182 1.00 76.31 107 SER A N 1
ATOM 807 C CA . SER A 1 107 ? -8.161 28.123 -9.603 1.00 76.31 107 SER A CA 1
ATOM 808 C C . SER A 1 107 ? -8.063 28.279 -8.086 1.00 76.31 107 SER A C 1
ATOM 810 O O . SER A 1 107 ? -8.787 29.093 -7.521 1.00 76.31 107 SER A O 1
ATOM 812 N N . GLY A 1 108 ? -7.222 27.489 -7.407 1.00 76.00 108 GLY A N 1
ATOM 813 C CA . GLY A 1 108 ? -7.178 27.442 -5.942 1.00 76.00 108 GLY A CA 1
ATOM 814 C C . GLY A 1 108 ? -8.448 26.857 -5.315 1.00 76.00 108 GLY A C 1
ATOM 815 O O . GLY A 1 108 ? -8.589 26.841 -4.094 1.00 76.00 108 GLY A O 1
ATOM 816 N N . VAL A 1 109 ? -9.384 26.361 -6.132 1.00 78.94 109 VAL A N 1
ATOM 817 C CA . VAL A 1 109 ? -10.620 25.745 -5.659 1.00 78.94 109 VAL A CA 1
ATOM 818 C C . VAL A 1 109 ? -10.304 24.371 -5.093 1.00 78.94 109 VAL A C 1
ATOM 820 O O . VAL A 1 109 ? -9.596 23.573 -5.708 1.00 78.94 109 VAL A O 1
ATOM 823 N N . VAL A 1 110 ? -10.875 24.067 -3.932 1.00 81.50 110 VAL A N 1
ATOM 824 C CA . VAL A 1 110 ? -10.847 22.719 -3.367 1.00 81.50 110 VAL A CA 1
ATOM 825 C C . VAL A 1 110 ? -11.668 21.804 -4.278 1.00 81.50 110 VAL A C 1
ATOM 827 O O . VAL A 1 110 ? -12.896 21.825 -4.261 1.00 81.50 110 VAL A O 1
ATOM 830 N N . ILE A 1 111 ? -10.979 21.006 -5.096 1.00 80.25 111 ILE A N 1
ATOM 831 C CA . ILE A 1 111 ? -11.576 19.963 -5.940 1.00 80.25 111 ILE A CA 1
ATOM 832 C C . ILE A 1 111 ? -12.188 18.883 -5.051 1.00 80.25 111 ILE A C 1
ATOM 834 O O . ILE A 1 111 ? -13.230 18.315 -5.375 1.00 80.25 111 ILE A O 1
ATOM 838 N N . ARG A 1 112 ? -11.514 18.567 -3.942 1.00 78.56 112 ARG A N 1
ATOM 839 C CA . ARG A 1 112 ? -11.926 17.513 -3.024 1.00 78.56 112 ARG A CA 1
ATOM 840 C C . ARG A 1 112 ? -11.460 17.836 -1.613 1.00 78.56 112 ARG A C 1
ATOM 842 O O . ARG A 1 112 ? -10.286 18.117 -1.416 1.00 78.56 112 ARG A O 1
ATOM 849 N N . ARG A 1 113 ? -12.358 17.755 -0.635 1.00 81.25 113 ARG A N 1
ATOM 850 C CA . ARG A 1 113 ? -11.993 17.922 0.779 1.00 81.25 113 ARG A CA 1
ATOM 851 C C . ARG A 1 113 ? -11.257 16.686 1.292 1.00 81.25 113 ARG A C 1
ATOM 853 O O . ARG A 1 113 ? -11.551 15.573 0.846 1.00 81.25 113 ARG A O 1
ATOM 860 N N . ALA A 1 114 ? -10.340 16.867 2.230 1.00 75.25 114 ALA A N 1
ATOM 861 C CA . ALA A 1 114 ? -9.717 15.786 2.976 1.00 75.25 114 ALA A CA 1
ATOM 862 C C . ALA A 1 114 ? -10.796 14.836 3.528 1.00 75.25 114 ALA A C 1
ATOM 864 O O . ALA A 1 114 ? -11.863 15.282 3.950 1.00 75.25 114 ALA A O 1
ATOM 865 N N . GLY A 1 115 ? -10.553 13.527 3.449 1.00 64.62 115 GLY A N 1
ATOM 866 C CA . GLY A 1 115 ? -11.490 12.492 3.913 1.00 64.62 115 GLY A CA 1
ATOM 867 C C . GLY A 1 115 ? -12.740 12.272 3.046 1.00 64.62 115 GLY A C 1
ATOM 868 O O . GLY A 1 115 ? -13.362 11.226 3.144 1.00 64.62 115 GLY A O 1
ATOM 869 N N . SER A 1 116 ? -13.107 13.183 2.133 1.00 66.75 116 SER A N 1
ATOM 870 C CA . SER A 1 116 ? -14.277 12.951 1.263 1.00 66.75 116 SER A CA 1
ATOM 871 C C . SER A 1 116 ? -14.065 11.741 0.346 1.00 66.75 116 SER A C 1
ATOM 873 O O . SER A 1 116 ? -12.948 11.539 -0.125 1.00 66.75 116 SER A O 1
ATOM 875 N N . ALA A 1 117 ? -15.106 10.951 0.062 1.00 59.66 117 ALA A N 1
ATOM 876 C CA . ALA A 1 117 ? -15.011 9.708 -0.715 1.00 59.66 117 ALA A CA 1
ATOM 877 C C . ALA A 1 117 ? -14.324 9.882 -2.091 1.00 59.66 117 ALA A C 1
ATOM 879 O O . ALA A 1 117 ? -14.525 10.878 -2.797 1.00 59.66 117 ALA A O 1
ATOM 880 N N . VAL A 1 118 ? -13.490 8.909 -2.490 1.00 55.88 118 VAL A N 1
ATOM 881 C CA . VAL A 1 118 ? -12.887 8.877 -3.834 1.00 55.88 118 VAL A CA 1
ATOM 882 C C . VAL A 1 118 ? -13.972 8.442 -4.816 1.00 55.88 118 VAL A C 1
ATOM 884 O O . VAL A 1 118 ? -14.146 7.252 -5.024 1.00 55.88 118 VAL A O 1
ATOM 887 N N . LEU A 1 119 ? -14.669 9.379 -5.458 1.00 50.12 119 LEU A N 1
ATOM 888 C CA . LEU A 1 119 ? -15.555 8.989 -6.555 1.00 50.12 119 LEU A CA 1
ATOM 889 C C . LEU A 1 119 ? -14.702 8.443 -7.703 1.00 50.12 119 LEU A C 1
ATOM 891 O O . LEU A 1 119 ? -13.913 9.167 -8.326 1.00 50.12 119 LEU A O 1
ATOM 895 N N . THR A 1 120 ? -14.841 7.155 -7.977 1.00 48.53 120 THR A N 1
ATOM 896 C CA . THR A 1 120 ? -14.267 6.527 -9.161 1.00 48.53 120 THR A CA 1
ATOM 897 C C . THR A 1 120 ? -14.952 7.089 -10.419 1.00 48.53 120 THR A C 1
ATOM 899 O O . THR A 1 120 ? -16.037 7.671 -10.377 1.00 48.53 120 THR A O 1
ATOM 902 N N . LYS A 1 121 ? -14.313 6.978 -11.593 1.00 45.62 121 LYS A N 1
ATOM 903 C CA . LYS A 1 121 ? -14.888 7.468 -12.869 1.00 45.62 121 LYS A CA 1
ATOM 904 C C . LYS A 1 121 ? -16.329 6.977 -13.157 1.00 45.62 121 LYS A C 1
ATOM 906 O O . LYS A 1 121 ? -17.069 7.759 -13.755 1.00 45.62 121 LYS A O 1
ATOM 911 N N . PRO A 1 122 ? -16.733 5.748 -12.773 1.00 46.12 122 PRO A N 1
ATOM 912 C CA . PRO A 1 122 ? -18.127 5.304 -12.838 1.00 46.12 122 PRO A CA 1
ATOM 913 C C . PRO A 1 122 ? -19.061 6.119 -11.931 1.00 46.12 122 PRO A C 1
ATOM 915 O O . PRO A 1 122 ? -20.094 6.591 -12.398 1.00 46.12 122 PRO A O 1
ATOM 918 N N . GLU A 1 123 ? -18.665 6.380 -10.683 1.00 44.84 123 GLU A N 1
ATOM 919 C CA . GLU A 1 123 ? -19.477 7.117 -9.701 1.00 44.84 123 GLU A CA 1
ATOM 920 C C . GLU A 1 123 ? -19.610 8.607 -10.026 1.00 44.84 123 GLU A C 1
ATOM 922 O O . GLU A 1 123 ? -20.604 9.250 -9.697 1.00 44.84 123 GLU A O 1
ATOM 927 N N . ARG A 1 124 ? -18.627 9.175 -10.732 1.00 43.00 124 ARG A N 1
ATOM 928 C CA . ARG A 1 124 ? -18.716 10.552 -11.230 1.00 43.00 124 ARG A CA 1
ATOM 929 C C . ARG A 1 124 ? -19.825 10.711 -12.279 1.00 43.00 124 ARG A C 1
ATOM 931 O O . ARG A 1 124 ? -20.456 11.756 -12.324 1.00 43.00 124 ARG A O 1
ATOM 938 N N . ARG A 1 125 ? -20.100 9.674 -13.088 1.00 46.09 125 ARG A N 1
ATOM 939 C CA . ARG A 1 125 ? -21.227 9.675 -14.043 1.00 46.09 125 ARG A CA 1
ATOM 940 C C . ARG A 1 125 ? -22.574 9.442 -13.367 1.00 46.09 125 ARG A C 1
ATOM 942 O O . ARG A 1 125 ? -23.557 10.012 -13.822 1.00 46.09 125 ARG A O 1
ATOM 949 N N . SER A 1 126 ? -22.634 8.617 -12.321 1.00 47.62 126 SER A N 1
ATOM 950 C CA . SER A 1 126 ? -23.891 8.382 -11.601 1.00 47.62 126 SER A CA 1
ATOM 951 C C . SER A 1 126 ? -24.278 9.571 -10.722 1.00 47.62 126 SER A C 1
ATOM 953 O O . SER A 1 126 ? -25.454 9.903 -10.656 1.00 47.62 126 SER A O 1
ATOM 955 N N . ARG A 1 127 ? -23.311 10.272 -10.115 1.00 43.34 127 ARG A N 1
ATOM 956 C CA . ARG A 1 127 ? -23.576 11.444 -9.264 1.00 43.34 127 ARG A CA 1
ATOM 957 C C . ARG A 1 127 ? -24.010 12.689 -10.042 1.00 43.34 127 ARG A C 1
ATOM 959 O O . ARG A 1 127 ? -24.862 13.422 -9.555 1.00 43.34 127 ARG A O 1
ATOM 966 N N . ASP A 1 128 ? -23.478 12.900 -11.245 1.00 46.88 128 ASP A N 1
ATOM 967 C CA . ASP A 1 128 ? -23.937 13.985 -12.126 1.00 46.88 128 ASP A CA 1
ATOM 968 C C . ASP A 1 128 ? -25.284 13.644 -12.812 1.00 46.88 128 ASP A C 1
ATOM 970 O O . ASP A 1 128 ? -25.905 14.516 -13.415 1.00 46.88 128 ASP A O 1
ATOM 974 N N . GLY A 1 129 ? -25.750 12.388 -12.714 1.00 43.34 129 GLY A N 1
ATOM 975 C CA . GLY A 1 129 ? -26.975 11.892 -13.355 1.00 43.34 129 GLY A CA 1
ATOM 976 C C . GLY A 1 129 ? -28.126 11.494 -12.421 1.00 43.34 129 GLY A C 1
ATOM 977 O O . GLY A 1 129 ? -29.241 11.328 -12.907 1.00 43.34 129 GLY A O 1
ATOM 978 N N . ALA A 1 130 ? -27.911 11.334 -11.112 1.00 39.94 130 ALA A N 1
ATOM 979 C CA . ALA A 1 130 ? -28.941 10.840 -10.197 1.00 39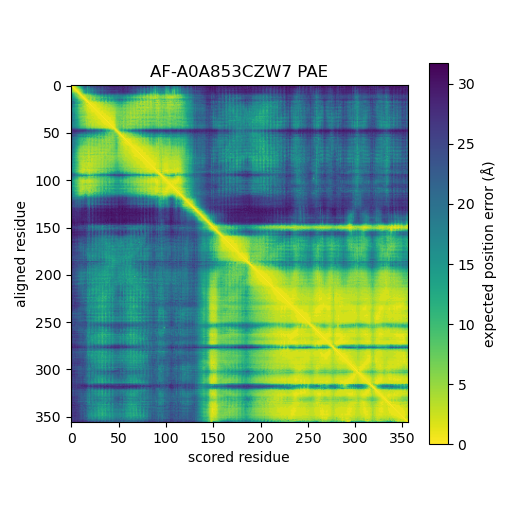.94 130 ALA A CA 1
ATOM 980 C C . ALA A 1 130 ? -28.901 11.563 -8.843 1.00 39.94 130 ALA A C 1
ATOM 982 O O . ALA A 1 130 ? -27.919 11.500 -8.101 1.00 39.94 130 ALA A O 1
ATOM 983 N N . GLY A 1 131 ? -29.990 12.262 -8.521 1.00 36.19 131 GLY A N 1
ATOM 984 C CA . GLY A 1 131 ? -30.191 12.895 -7.223 1.00 36.19 131 GLY A CA 1
ATOM 985 C C . GLY A 1 131 ? -30.490 11.877 -6.116 1.00 36.19 131 GLY A C 1
ATOM 986 O O . GLY A 1 131 ? -31.489 11.174 -6.204 1.00 36.19 131 GLY A O 1
ATOM 987 N N . SER A 1 132 ? -29.672 11.916 -5.053 1.00 32.94 132 SER A N 1
ATOM 988 C CA . SER A 1 132 ? -29.920 11.414 -3.678 1.00 32.94 132 SER A CA 1
ATOM 989 C C . SER A 1 132 ? -30.189 9.895 -3.492 1.00 32.94 132 SER A C 1
ATOM 991 O O . SER A 1 132 ? -30.374 9.172 -4.461 1.00 32.94 132 SER A O 1
ATOM 993 N N . PRO A 1 133 ? -30.301 9.381 -2.245 1.00 42.47 133 PRO A N 1
ATOM 994 C CA . PRO A 1 133 ? -29.309 9.351 -1.156 1.00 42.47 133 PRO A CA 1
ATOM 995 C C . PRO A 1 133 ? -29.129 7.929 -0.546 1.00 42.47 133 PRO A C 1
ATOM 997 O O . PRO A 1 133 ? -30.075 7.154 -0.518 1.00 42.47 133 PRO A O 1
ATOM 1000 N N . GLY A 1 134 ? -27.963 7.646 0.060 1.00 38.56 134 GLY A N 1
ATOM 1001 C CA . GLY A 1 134 ? -27.758 6.577 1.065 1.00 38.56 134 GLY A CA 1
ATOM 1002 C C . GLY A 1 134 ? -27.744 5.123 0.559 1.00 38.56 134 GLY A C 1
ATOM 1003 O O . GLY A 1 134 ? -28.587 4.760 -0.244 1.00 38.56 134 GLY A O 1
ATOM 1004 N N . LEU A 1 135 ? -26.769 4.329 1.036 1.00 35.16 135 LEU A N 1
ATOM 1005 C CA . LEU A 1 135 ? -26.610 2.849 1.042 1.00 35.16 135 LEU A CA 1
ATOM 1006 C C . LEU A 1 135 ? -25.078 2.604 1.051 1.00 35.16 135 LEU A C 1
ATOM 1008 O O . LEU A 1 135 ? -24.440 2.736 0.014 1.00 35.16 135 LEU A O 1
ATOM 1012 N N . SER A 1 136 ? -24.345 2.404 2.155 1.00 41.94 136 SER A N 1
ATOM 1013 C CA . SER A 1 136 ? -24.491 1.379 3.205 1.00 41.94 136 SER A CA 1
ATOM 1014 C C . SER A 1 136 ? -24.942 0.019 2.668 1.00 41.94 136 SER A C 1
ATOM 1016 O O . SER A 1 136 ? -25.993 -0.485 3.038 1.00 41.94 136 SER A O 1
ATOM 1018 N N . ALA A 1 137 ? -24.140 -0.576 1.777 1.00 38.91 137 ALA A N 1
ATOM 1019 C CA . ALA A 1 137 ? -24.261 -1.987 1.399 1.00 38.91 137 ALA A CA 1
ATOM 1020 C C . ALA A 1 137 ? -22.967 -2.536 0.761 1.00 38.91 137 ALA A C 1
ATOM 1022 O O . ALA A 1 137 ? -22.980 -3.080 -0.340 1.00 38.91 137 ALA A O 1
ATOM 1023 N N . GLY A 1 138 ? -21.833 -2.429 1.458 1.00 38.12 138 GLY A N 1
ATOM 1024 C CA . GLY A 1 138 ? -20.678 -3.300 1.209 1.00 38.12 138 GLY A CA 1
ATOM 1025 C C . GLY A 1 138 ? -20.935 -4.672 1.830 1.00 38.12 138 GLY A C 1
ATOM 1026 O O . GLY A 1 138 ? -20.266 -5.050 2.783 1.00 38.12 138 GLY A O 1
ATOM 1027 N N . ALA A 1 139 ? -21.982 -5.360 1.371 1.00 37.53 139 ALA A N 1
ATOM 1028 C CA . ALA A 1 139 ? -22.384 -6.654 1.900 1.00 37.53 139 ALA A CA 1
ATOM 1029 C C . ALA A 1 139 ? -21.236 -7.661 1.751 1.00 37.53 139 ALA A C 1
ATOM 1031 O O . ALA A 1 139 ? -20.732 -7.894 0.650 1.00 37.53 139 ALA A O 1
ATOM 1032 N N . VAL A 1 140 ? -20.846 -8.251 2.880 1.00 41.62 140 VAL A N 1
ATOM 1033 C CA . VAL A 1 140 ? -19.944 -9.396 2.986 1.00 41.62 140 VAL A CA 1
ATOM 1034 C C . VAL A 1 140 ? -20.496 -10.522 2.109 1.00 41.62 140 VAL A C 1
ATOM 1036 O O . VAL A 1 140 ? -21.427 -11.233 2.480 1.00 41.62 140 VAL A O 1
ATOM 1039 N N . LEU A 1 141 ? -19.947 -10.676 0.905 1.00 39.72 141 LEU A N 1
ATOM 1040 C CA . LEU A 1 141 ? -20.197 -11.848 0.075 1.00 39.72 141 LEU A CA 1
ATOM 1041 C C . LEU A 1 141 ? -19.364 -12.999 0.641 1.00 39.72 141 LEU A C 1
ATOM 1043 O O . LEU A 1 141 ? -18.199 -13.139 0.274 1.00 39.72 141 LEU A O 1
ATOM 1047 N N . ASN A 1 142 ? -19.940 -13.747 1.588 1.00 39.44 142 ASN A N 1
ATOM 1048 C CA . ASN A 1 142 ? -19.926 -15.217 1.639 1.00 39.44 142 ASN A CA 1
ATOM 1049 C C . ASN A 1 142 ? -20.484 -15.726 2.978 1.00 39.44 142 ASN A C 1
ATOM 1051 O O . ASN A 1 142 ? -19.746 -15.941 3.931 1.00 39.44 142 ASN A O 1
ATOM 1055 N N . GLY A 1 143 ? -21.792 -15.991 3.012 1.00 40.06 143 GLY A N 1
ATOM 1056 C CA . GLY A 1 143 ? -22.355 -16.985 3.922 1.00 40.06 143 GLY A CA 1
ATOM 1057 C C . GLY A 1 143 ? -22.235 -18.364 3.273 1.00 40.06 143 GLY A C 1
ATOM 1058 O O . GLY A 1 143 ? -22.794 -18.580 2.199 1.00 40.06 143 GLY A O 1
ATOM 1059 N N . GLY A 1 144 ? -21.497 -19.287 3.893 1.00 33.94 144 GLY A N 1
ATOM 1060 C CA . GLY A 1 144 ? -21.387 -20.654 3.386 1.00 33.94 144 GLY A CA 1
ATOM 1061 C C . GLY A 1 144 ? -20.357 -21.525 4.101 1.00 33.94 144 GLY A C 1
ATOM 1062 O O . GLY A 1 144 ? -19.209 -21.605 3.682 1.00 33.94 144 GLY A O 1
ATOM 1063 N N . SER A 1 145 ? -20.839 -22.272 5.093 1.00 38.03 145 SER A N 1
ATOM 1064 C CA . SER A 1 145 ? -20.191 -23.369 5.826 1.00 38.03 145 SER A CA 1
ATOM 1065 C C . SER A 1 145 ? -19.295 -22.987 7.012 1.00 38.03 145 SER A C 1
ATOM 1067 O O . SER A 1 145 ? -18.295 -22.291 6.900 1.00 38.03 145 SER A O 1
ATOM 1069 N N . THR A 1 146 ? -19.654 -23.564 8.155 1.00 46.94 146 THR A N 1
ATOM 1070 C CA . THR A 1 146 ? -18.939 -23.715 9.432 1.00 46.94 146 THR A CA 1
ATOM 1071 C C . THR A 1 146 ? -17.611 -24.493 9.321 1.00 46.94 146 THR A C 1
ATOM 1073 O O . THR A 1 146 ? -17.154 -25.097 10.290 1.00 46.94 146 THR A O 1
ATOM 1076 N N . GLY A 1 147 ? -16.992 -24.517 8.136 1.00 55.19 147 GLY A N 1
ATOM 1077 C CA . GLY A 1 147 ? -15.641 -25.027 7.931 1.00 55.19 147 GLY A CA 1
ATOM 1078 C C . GLY A 1 147 ? -14.591 -24.073 8.503 1.00 55.19 147 GLY A C 1
ATOM 1079 O O . GLY A 1 147 ? -14.892 -22.937 8.857 1.00 55.19 147 GLY A O 1
ATOM 1080 N N . ASP A 1 148 ? -13.347 -24.542 8.598 1.00 72.06 148 ASP A N 1
ATOM 1081 C CA . ASP A 1 148 ? -12.184 -23.772 9.053 1.00 72.06 148 ASP A CA 1
ATOM 1082 C C . ASP A 1 148 ? -12.025 -22.496 8.195 1.00 72.06 148 ASP A C 1
ATOM 1084 O O . ASP A 1 148 ? -11.407 -22.538 7.132 1.00 72.06 148 ASP A O 1
ATOM 1088 N N . LEU A 1 149 ? -12.641 -21.382 8.624 1.00 80.19 149 LEU A N 1
ATOM 1089 C CA . LEU A 1 149 ? -12.729 -20.113 7.891 1.00 80.19 149 LEU A CA 1
ATOM 1090 C C . LEU A 1 149 ? -11.322 -19.630 7.549 1.00 80.19 149 LEU A C 1
ATOM 1092 O O . LEU A 1 149 ? -10.616 -19.097 8.405 1.00 80.19 149 LEU A O 1
ATOM 1096 N N . ARG A 1 150 ? -10.894 -19.861 6.311 1.00 87.38 150 ARG A N 1
ATOM 1097 C CA . ARG A 1 150 ? -9.550 -19.566 5.818 1.00 87.38 150 ARG A CA 1
ATOM 1098 C C . ARG A 1 150 ? -9.634 -18.923 4.450 1.00 87.38 150 ARG A C 1
ATOM 1100 O O . ARG A 1 150 ? -10.526 -19.195 3.653 1.00 87.38 150 ARG A O 1
ATOM 1107 N N . PHE A 1 151 ? -8.665 -18.069 4.157 1.00 86.50 151 PHE A N 1
ATOM 1108 C CA . PHE A 1 151 ? -8.508 -17.530 2.821 1.00 86.50 151 PHE A CA 1
ATOM 1109 C C . PHE A 1 151 ? -8.068 -18.634 1.871 1.00 86.50 151 PHE A C 1
ATOM 1111 O O . PHE A 1 151 ? -7.028 -19.262 2.076 1.00 86.50 151 PHE A O 1
ATOM 1118 N N . GLU A 1 152 ? -8.814 -18.803 0.787 1.00 84.94 152 GLU A N 1
ATOM 1119 C CA . GLU A 1 152 ? -8.396 -19.646 -0.323 1.00 84.94 152 GLU A CA 1
ATOM 1120 C C . GLU A 1 152 ? -7.482 -18.885 -1.292 1.00 84.94 152 GLU A C 1
ATOM 1122 O O . GLU A 1 152 ? -7.606 -17.670 -1.543 1.00 84.94 152 GLU A O 1
ATOM 1127 N N . GLU A 1 153 ? -6.531 -19.615 -1.866 1.00 80.75 153 GLU A N 1
ATOM 1128 C CA . GLU A 1 153 ? -5.704 -19.119 -2.957 1.00 80.75 153 GLU A CA 1
ATOM 1129 C C . GLU A 1 153 ? -6.492 -19.235 -4.270 1.00 80.75 153 GLU A C 1
ATOM 1131 O O . GLU A 1 153 ? -6.356 -20.190 -5.026 1.00 80.75 153 GLU A O 1
ATOM 1136 N N . THR A 1 154 ? -7.344 -18.248 -4.559 1.00 66.12 154 THR A N 1
ATOM 1137 C CA . THR A 1 154 ? -7.911 -18.105 -5.908 1.00 66.12 154 THR A CA 1
ATOM 1138 C C . THR A 1 154 ? -6.768 -17.808 -6.878 1.00 66.12 154 THR A C 1
ATOM 1140 O O . THR A 1 154 ? -5.955 -16.928 -6.582 1.00 66.12 154 THR A O 1
ATOM 1143 N N . ALA A 1 155 ? -6.702 -18.549 -7.993 1.00 51.12 155 ALA A N 1
ATOM 1144 C CA . ALA A 1 155 ? -5.598 -18.575 -8.958 1.00 51.12 155 ALA A CA 1
ATOM 1145 C C . ALA A 1 155 ? -4.884 -17.211 -9.135 1.00 51.12 155 ALA A C 1
ATOM 1147 O O . ALA A 1 155 ? -5.527 -16.166 -9.269 1.00 51.12 155 ALA A O 1
ATOM 1148 N N . PRO A 1 156 ? -3.541 -17.188 -9.112 1.00 50.12 156 PRO A N 1
ATOM 1149 C CA . PRO A 1 156 ? -2.792 -16.015 -8.690 1.00 50.12 156 PRO A CA 1
ATOM 1150 C C . PRO A 1 156 ? -2.902 -14.825 -9.653 1.00 50.12 156 PRO A C 1
ATOM 1152 O O . PRO A 1 156 ? -2.428 -14.864 -10.791 1.00 50.12 156 PRO A O 1
ATOM 1155 N N . ALA A 1 157 ? -3.331 -13.677 -9.118 1.00 49.56 157 ALA A N 1
ATOM 1156 C CA . ALA A 1 157 ? -3.067 -12.361 -9.711 1.00 49.56 157 ALA A CA 1
ATOM 1157 C C . ALA A 1 157 ? -1.554 -12.037 -9.790 1.00 49.56 157 ALA A C 1
ATOM 1159 O O . ALA A 1 157 ? -1.158 -11.136 -10.534 1.00 49.56 157 ALA A O 1
ATOM 1160 N N . LYS A 1 158 ? -0.689 -12.804 -9.092 1.00 50.16 158 LYS A N 1
ATOM 1161 C CA . LYS A 1 158 ? 0.782 -12.747 -9.247 1.00 50.16 158 LYS A CA 1
ATOM 1162 C C . LYS A 1 158 ? 1.230 -13.010 -10.690 1.00 50.16 158 LYS A C 1
ATOM 1164 O O . LYS A 1 158 ? 2.301 -12.538 -11.066 1.00 50.16 158 LYS A O 1
ATOM 1169 N N . SER A 1 159 ? 0.407 -13.676 -11.507 1.00 51.72 159 SER A N 1
ATOM 1170 C CA . SER A 1 159 ? 0.686 -13.873 -12.932 1.00 51.72 159 SER A CA 1
ATOM 1171 C C . SER A 1 159 ? 0.854 -12.549 -13.675 1.00 51.72 159 SER A C 1
ATOM 1173 O O . SER A 1 159 ? 1.760 -12.445 -14.482 1.00 51.72 159 SER A O 1
ATOM 1175 N N . ARG A 1 160 ? 0.085 -11.493 -13.374 1.00 54.50 160 ARG A N 1
ATOM 1176 C CA . ARG A 1 160 ? 0.172 -10.235 -14.139 1.00 54.50 160 ARG A CA 1
ATOM 1177 C C . ARG A 1 160 ? 1.454 -9.454 -13.879 1.00 54.50 160 ARG A C 1
ATOM 1179 O O . ARG A 1 160 ? 2.055 -8.986 -14.834 1.00 54.50 160 ARG A O 1
ATOM 1186 N N . LEU A 1 161 ? 1.900 -9.326 -12.626 1.00 56.44 161 LEU A N 1
ATOM 1187 C CA . LEU A 1 161 ? 3.175 -8.653 -12.338 1.00 56.44 161 LEU A CA 1
ATOM 1188 C C . LEU A 1 161 ? 4.347 -9.462 -12.899 1.00 56.44 161 LEU A C 1
ATOM 1190 O O . LEU A 1 161 ? 5.233 -8.885 -13.516 1.00 56.44 161 LEU A O 1
ATOM 1194 N N . LEU A 1 162 ? 4.321 -10.788 -12.733 1.00 58.72 162 LEU A N 1
ATOM 1195 C CA . LEU A 1 162 ? 5.331 -11.671 -13.306 1.00 58.72 162 LEU A CA 1
ATOM 1196 C C . LEU A 1 162 ? 5.336 -11.591 -14.839 1.00 58.72 162 LEU A C 1
ATOM 1198 O O . LEU A 1 162 ? 6.404 -11.485 -15.417 1.00 58.72 162 LEU A O 1
ATOM 1202 N N . LEU A 1 163 ? 4.172 -11.556 -15.492 1.00 63.69 163 LEU A N 1
ATOM 1203 C CA . LEU A 1 163 ? 4.038 -11.386 -16.943 1.00 63.69 163 LEU A CA 1
ATOM 1204 C C . LEU A 1 163 ? 4.481 -9.999 -17.410 1.00 63.69 163 LEU A C 1
ATOM 1206 O O . LEU A 1 163 ? 5.062 -9.891 -18.480 1.00 63.69 163 LEU A O 1
ATOM 1210 N N . VAL A 1 164 ? 4.246 -8.941 -16.629 1.00 60.34 164 VAL A N 1
ATOM 1211 C CA . VAL A 1 164 ? 4.745 -7.593 -16.941 1.00 60.34 164 VAL A CA 1
ATOM 1212 C C . VAL A 1 164 ? 6.263 -7.547 -16.801 1.00 60.34 164 VAL A C 1
ATOM 1214 O O . VAL A 1 164 ? 6.931 -7.052 -17.699 1.00 60.34 164 VAL A O 1
ATOM 1217 N N . VAL A 1 165 ? 6.824 -8.093 -15.720 1.00 63.97 165 VAL A N 1
ATOM 1218 C CA . VAL A 1 165 ? 8.280 -8.177 -15.527 1.00 63.97 165 VAL A CA 1
ATOM 1219 C C . VAL A 1 165 ? 8.908 -9.044 -16.616 1.00 63.97 165 VAL A C 1
ATOM 1221 O O . VAL A 1 165 ? 9.873 -8.617 -17.239 1.00 63.97 165 VAL A O 1
ATOM 1224 N N . LEU A 1 166 ? 8.332 -10.210 -16.908 1.00 65.00 166 LEU A N 1
ATOM 1225 C CA . LEU A 1 166 ? 8.773 -11.099 -17.979 1.00 65.00 166 LEU A CA 1
ATOM 1226 C C . LEU A 1 166 ? 8.658 -10.413 -19.341 1.00 65.00 166 LEU A C 1
ATOM 1228 O O . LEU A 1 166 ? 9.592 -10.475 -20.125 1.00 65.00 166 LEU A O 1
ATOM 1232 N N . GLY A 1 167 ? 7.559 -9.711 -19.608 1.00 66.06 167 GLY A N 1
ATOM 1233 C CA . GLY A 1 167 ? 7.356 -8.945 -20.833 1.00 66.06 167 GLY A CA 1
ATOM 1234 C C . GLY A 1 167 ? 8.392 -7.836 -20.992 1.00 66.06 167 GLY A C 1
ATOM 1235 O O . GLY A 1 167 ? 8.966 -7.696 -22.066 1.00 66.06 167 GLY A O 1
ATOM 1236 N N . VAL A 1 168 ? 8.705 -7.101 -19.920 1.00 67.75 168 VAL A N 1
ATOM 1237 C CA . VAL A 1 168 ? 9.790 -6.110 -19.914 1.00 67.75 168 VAL A CA 1
ATOM 1238 C C . VAL A 1 168 ? 11.130 -6.786 -20.185 1.00 67.75 168 VAL A C 1
ATOM 1240 O O . VAL A 1 168 ? 11.858 -6.319 -21.052 1.00 67.75 168 VAL A O 1
ATOM 1243 N N . VAL A 1 169 ? 11.441 -7.899 -19.516 1.00 66.94 169 VAL A N 1
ATOM 1244 C CA . VAL A 1 169 ? 12.681 -8.663 -19.737 1.00 66.94 169 VAL A CA 1
ATOM 1245 C C . VAL A 1 169 ? 12.779 -9.160 -21.181 1.00 66.94 169 VAL A C 1
ATOM 1247 O O . VAL A 1 169 ? 13.831 -9.012 -21.791 1.00 66.94 169 VAL A O 1
ATOM 1250 N N . VAL A 1 170 ? 11.697 -9.685 -21.759 1.00 70.19 170 VAL A N 1
ATOM 1251 C CA . VAL A 1 170 ? 11.648 -10.148 -23.154 1.00 70.19 170 VAL A CA 1
ATOM 1252 C C . VAL A 1 170 ? 11.840 -8.986 -24.121 1.00 70.19 170 VAL A C 1
ATOM 1254 O O . VAL A 1 170 ? 12.668 -9.090 -25.016 1.00 70.19 170 VAL A O 1
ATOM 1257 N N . VAL A 1 171 ? 11.142 -7.861 -23.938 1.00 68.38 171 VAL A N 1
ATOM 1258 C CA . VAL A 1 171 ? 11.319 -6.667 -24.784 1.00 68.38 171 VAL A CA 1
ATOM 1259 C C . VAL A 1 171 ? 12.758 -6.173 -24.714 1.00 68.38 171 VAL A C 1
ATOM 1261 O O . VAL A 1 171 ? 13.369 -5.888 -25.737 1.00 68.38 171 VAL A O 1
ATOM 1264 N N . VAL A 1 172 ? 13.322 -6.122 -23.515 1.00 66.31 172 VAL A N 1
ATOM 1265 C CA . VAL A 1 172 ? 14.706 -5.730 -23.272 1.00 66.31 172 VAL A CA 1
ATOM 1266 C C . VAL A 1 172 ? 15.687 -6.698 -23.956 1.00 66.31 172 VAL A C 1
ATOM 1268 O O . VAL A 1 172 ? 16.591 -6.257 -24.664 1.00 66.31 172 VAL A O 1
ATOM 1271 N N . LEU A 1 173 ? 15.479 -8.011 -23.840 1.00 63.97 173 LEU A N 1
ATOM 1272 C CA . LEU A 1 173 ? 16.273 -9.024 -24.542 1.00 63.97 173 LEU A CA 1
ATOM 1273 C C . LEU A 1 173 ? 16.110 -8.953 -26.063 1.00 63.97 173 LEU A C 1
ATOM 1275 O O . LEU A 1 173 ? 17.072 -9.196 -26.776 1.00 63.97 173 LEU A O 1
ATOM 1279 N N . LEU A 1 174 ? 14.937 -8.602 -26.586 1.00 66.50 174 LEU A N 1
ATOM 1280 C CA . LEU A 1 174 ? 14.734 -8.439 -28.026 1.00 66.50 174 LEU A CA 1
ATOM 1281 C C . LEU A 1 174 ? 15.440 -7.180 -28.536 1.00 66.50 174 LEU A C 1
ATOM 1283 O O . LEU A 1 174 ? 16.196 -7.249 -29.500 1.00 66.50 174 LEU A O 1
ATOM 1287 N N . VAL A 1 175 ? 15.248 -6.043 -27.863 1.00 64.69 175 VAL A N 1
ATOM 1288 C CA . VAL A 1 175 ? 15.834 -4.753 -28.255 1.00 64.69 175 VAL A CA 1
ATOM 1289 C C . VAL A 1 175 ? 17.356 -4.791 -28.199 1.00 64.69 175 VAL A C 1
ATOM 1291 O O . VAL A 1 175 ? 18.004 -4.231 -29.077 1.00 64.69 175 VAL A O 1
ATOM 1294 N N . PHE A 1 176 ? 17.934 -5.457 -27.199 1.00 64.19 176 PHE A N 1
ATOM 1295 C CA . PHE A 1 176 ? 19.381 -5.456 -27.002 1.00 64.19 176 PHE A CA 1
ATOM 1296 C C . PHE A 1 176 ? 20.080 -6.760 -27.405 1.00 64.19 176 PHE A C 1
ATOM 1298 O O . PHE A 1 176 ? 21.224 -6.726 -27.853 1.00 64.19 176 PHE A O 1
ATOM 1305 N N . GLY A 1 177 ? 19.409 -7.905 -27.305 1.00 64.31 177 GLY A N 1
ATOM 1306 C CA . GLY A 1 177 ? 19.954 -9.207 -27.691 1.00 64.31 177 GLY A CA 1
ATOM 1307 C C . GLY A 1 177 ? 19.944 -9.443 -29.200 1.00 64.31 177 GLY A C 1
ATOM 1308 O O . GLY A 1 177 ? 20.928 -9.966 -29.720 1.00 64.31 177 GLY A O 1
ATOM 1309 N N . ILE A 1 178 ? 18.905 -9.009 -29.933 1.00 66.38 178 ILE A N 1
ATOM 1310 C CA . ILE A 1 178 ? 18.868 -9.165 -31.402 1.00 66.38 178 ILE A CA 1
ATOM 1311 C C . ILE A 1 178 ? 20.051 -8.444 -32.069 1.00 66.38 178 ILE A C 1
ATOM 1313 O O . ILE A 1 178 ? 20.732 -9.083 -32.871 1.00 66.38 178 ILE A O 1
ATOM 1317 N N . PRO A 1 179 ? 20.379 -7.176 -31.742 1.00 63.88 179 PRO A N 1
ATOM 1318 C CA . PRO A 1 179 ? 21.552 -6.516 -32.314 1.00 63.88 179 PRO A CA 1
ATOM 1319 C C . PRO A 1 179 ? 22.871 -7.237 -32.019 1.00 63.88 179 PRO A C 1
ATOM 1321 O O . PRO A 1 179 ? 23.712 -7.329 -32.910 1.00 63.88 179 PRO A O 1
ATOM 1324 N N . ILE A 1 180 ? 23.050 -7.790 -30.810 1.00 65.75 180 ILE A N 1
ATOM 1325 C CA . ILE A 1 180 ? 24.249 -8.567 -30.447 1.00 65.75 180 ILE A CA 1
ATOM 1326 C C . ILE A 1 180 ? 24.353 -9.823 -31.319 1.00 65.75 180 ILE A C 1
ATOM 1328 O O . ILE A 1 180 ? 25.400 -10.065 -31.917 1.00 65.75 180 ILE A O 1
ATOM 1332 N N . VAL A 1 181 ? 23.265 -10.591 -31.444 1.00 66.44 181 VAL A N 1
ATOM 1333 C CA . VAL A 1 181 ? 23.225 -11.820 -32.255 1.00 66.44 181 VAL A CA 1
ATOM 1334 C C . VAL A 1 181 ? 23.451 -11.514 -33.735 1.00 66.44 181 VAL A C 1
ATOM 1336 O O . VAL A 1 181 ? 24.238 -12.194 -34.389 1.00 66.44 181 VAL A O 1
ATOM 1339 N N . VAL A 1 182 ? 22.824 -10.461 -34.266 1.00 67.62 182 VAL A N 1
ATOM 1340 C CA . VAL A 1 182 ? 23.012 -10.038 -35.661 1.00 67.62 182 VAL A CA 1
ATOM 1341 C C . VAL A 1 182 ? 24.458 -9.601 -35.908 1.00 67.62 182 VAL A C 1
ATOM 1343 O O . VAL A 1 182 ? 25.039 -9.989 -36.920 1.00 67.62 182 VAL A O 1
ATOM 1346 N N . THR A 1 183 ? 25.064 -8.852 -34.985 1.00 66.12 183 THR A N 1
ATOM 1347 C CA . THR A 1 183 ? 26.462 -8.402 -35.108 1.00 66.12 183 THR A CA 1
ATOM 1348 C C . THR A 1 183 ? 27.432 -9.584 -35.050 1.00 66.12 183 THR A C 1
ATOM 1350 O O . THR A 1 183 ? 28.303 -9.688 -35.913 1.00 66.12 183 THR A O 1
ATOM 1353 N N . ALA A 1 184 ? 27.219 -10.528 -34.125 1.00 68.62 184 ALA A N 1
ATOM 1354 C CA . ALA A 1 184 ? 27.995 -11.769 -34.041 1.00 68.62 184 ALA A CA 1
ATOM 1355 C C . ALA A 1 184 ? 27.876 -12.611 -35.317 1.00 68.62 184 ALA A C 1
ATOM 1357 O O . ALA A 1 184 ? 28.878 -13.084 -35.846 1.00 68.62 184 ALA A O 1
ATOM 1358 N N . SER A 1 185 ? 26.653 -12.776 -35.835 1.00 68.19 185 SER A N 1
ATOM 1359 C CA . SER A 1 185 ? 26.383 -13.611 -37.015 1.00 68.19 185 SER A CA 1
ATOM 1360 C C . SER A 1 185 ? 27.061 -13.096 -38.286 1.00 68.19 185 SER A C 1
ATOM 1362 O O . SER A 1 185 ? 27.332 -13.869 -39.199 1.00 68.19 185 SER A O 1
ATOM 1364 N N . LYS A 1 186 ? 27.371 -11.796 -38.334 1.00 73.50 186 LYS A N 1
ATOM 1365 C CA . LYS A 1 186 ? 28.093 -11.152 -39.435 1.00 73.50 186 LYS A CA 1
ATOM 1366 C C . LYS A 1 186 ? 29.613 -11.116 -39.223 1.00 73.50 186 LYS A C 1
ATOM 1368 O O . LYS A 1 186 ? 30.300 -10.453 -39.991 1.00 73.50 186 LYS A O 1
ATOM 1373 N N . GLY A 1 187 ? 30.137 -11.781 -38.187 1.00 72.12 187 GLY A N 1
ATOM 1374 C CA . GLY A 1 187 ? 31.561 -11.747 -37.833 1.00 72.12 187 GLY A CA 1
ATOM 1375 C C . GLY A 1 187 ? 32.043 -10.386 -37.317 1.00 72.12 187 GLY A C 1
ATOM 1376 O O . GLY A 1 187 ? 33.243 -10.127 -37.308 1.00 72.12 187 GLY A O 1
ATOM 1377 N N . GLY A 1 188 ? 31.120 -9.500 -36.926 1.00 66.12 188 GLY A N 1
ATOM 1378 C CA . GLY A 1 188 ? 31.443 -8.194 -36.362 1.00 66.12 188 GLY A CA 1
ATOM 1379 C C . GLY A 1 188 ? 31.891 -8.293 -34.905 1.00 66.12 188 GLY A C 1
ATOM 1380 O O . GLY A 1 188 ? 31.516 -9.221 -34.188 1.00 66.12 188 GLY A O 1
ATOM 1381 N N . ASP A 1 189 ? 32.669 -7.308 -34.453 1.00 71.12 189 ASP A N 1
ATOM 1382 C CA . ASP A 1 189 ? 33.093 -7.214 -33.057 1.00 71.12 189 ASP A CA 1
ATOM 1383 C C . ASP A 1 189 ? 31.877 -7.010 -32.134 1.00 71.12 189 ASP A C 1
ATOM 1385 O O . ASP A 1 189 ? 31.238 -5.954 -32.103 1.00 71.12 189 ASP A O 1
ATOM 1389 N N . VAL A 1 190 ? 31.545 -8.060 -31.383 1.00 63.38 190 VAL A N 1
ATOM 1390 C CA . VAL A 1 190 ? 30.466 -8.071 -30.388 1.00 63.38 190 VAL A CA 1
ATOM 1391 C C . VAL A 1 190 ? 30.867 -7.452 -29.055 1.00 63.38 190 VAL A C 1
ATOM 1393 O O . VAL A 1 190 ? 29.991 -7.213 -28.219 1.00 63.38 190 VAL A O 1
ATOM 1396 N N . GLY A 1 191 ? 32.150 -7.144 -28.847 1.00 61.66 191 GLY A N 1
ATOM 1397 C CA . GLY A 1 191 ? 32.629 -6.532 -27.613 1.00 61.66 191 GLY A CA 1
ATOM 1398 C C . GLY A 1 191 ? 31.909 -5.217 -27.323 1.00 61.66 191 GLY A C 1
ATOM 1399 O O . GLY A 1 191 ? 31.421 -4.998 -26.218 1.00 61.66 191 GLY A O 1
ATOM 1400 N N . PHE A 1 192 ? 31.735 -4.378 -28.342 1.00 59.53 192 PHE A N 1
ATOM 1401 C CA . PHE A 1 192 ? 31.088 -3.077 -28.199 1.00 59.53 192 PHE A CA 1
ATOM 1402 C C . PHE A 1 192 ? 29.599 -3.138 -27.798 1.00 59.53 192 PHE A C 1
ATOM 1404 O O . PHE A 1 192 ? 29.242 -2.524 -26.788 1.00 59.53 192 PHE A O 1
ATOM 1411 N N . PRO A 1 193 ? 28.706 -3.873 -28.496 1.00 60.88 193 PRO A N 1
ATOM 1412 C CA . PRO A 1 193 ? 27.309 -3.951 -28.081 1.00 60.88 193 PRO A CA 1
ATOM 1413 C C . PRO A 1 193 ? 27.148 -4.625 -26.712 1.00 60.88 193 PRO A C 1
ATOM 1415 O O . PRO A 1 193 ? 26.298 -4.197 -25.941 1.00 60.88 193 PRO A O 1
ATOM 1418 N N . ILE A 1 194 ? 27.999 -5.585 -26.333 1.00 65.19 194 ILE A N 1
ATOM 1419 C CA . ILE A 1 194 ? 27.976 -6.170 -24.981 1.00 65.19 194 ILE A CA 1
ATOM 1420 C C . ILE A 1 194 ? 28.354 -5.125 -23.915 1.00 65.19 194 ILE A C 1
ATOM 1422 O O . ILE A 1 194 ? 27.652 -4.995 -22.908 1.00 65.19 194 ILE A O 1
ATOM 1426 N N . VAL A 1 195 ? 29.414 -4.342 -24.153 1.00 62.25 195 VAL A N 1
ATOM 1427 C CA . VAL A 1 195 ? 29.888 -3.280 -23.243 1.00 62.25 195 VAL A CA 1
ATOM 1428 C C . VAL A 1 195 ? 28.864 -2.154 -23.077 1.00 62.25 195 VAL A C 1
ATOM 1430 O O . VAL A 1 195 ? 28.812 -1.545 -22.017 1.00 62.25 195 VAL A O 1
ATOM 1433 N N . VAL A 1 196 ? 28.021 -1.889 -24.075 1.00 62.53 196 VAL A N 1
ATOM 1434 C CA . VAL A 1 196 ? 26.977 -0.846 -24.019 1.00 62.53 196 VAL A CA 1
ATOM 1435 C C . VAL A 1 196 ? 25.675 -1.379 -23.413 1.00 62.53 196 VAL A C 1
ATOM 1437 O O . VAL A 1 196 ? 25.044 -0.712 -22.592 1.00 62.53 196 VAL A O 1
ATOM 1440 N N . VAL A 1 197 ? 25.265 -2.592 -23.787 1.00 65.38 197 VAL A N 1
ATOM 1441 C CA . VAL A 1 197 ? 23.993 -3.192 -23.364 1.00 65.38 197 VAL A CA 1
ATOM 1442 C C . VAL A 1 197 ? 24.009 -3.571 -21.890 1.00 65.38 197 VAL A C 1
ATOM 1444 O O . VAL A 1 197 ? 23.071 -3.233 -21.166 1.00 65.38 197 VAL A O 1
ATOM 1447 N N . LEU A 1 198 ? 25.057 -4.254 -21.419 1.00 66.69 198 LEU A N 1
ATOM 1448 C CA . LEU A 1 198 ? 25.099 -4.757 -20.043 1.00 66.69 198 LEU A CA 1
ATOM 1449 C C . LEU A 1 198 ? 24.986 -3.639 -18.991 1.00 66.69 198 LEU A C 1
ATOM 1451 O O . LEU A 1 198 ? 24.194 -3.808 -18.061 1.00 66.69 198 LEU A O 1
ATOM 1455 N N . PRO A 1 199 ? 25.666 -2.482 -19.117 1.00 65.06 199 PRO A N 1
ATOM 1456 C CA . PRO A 1 199 ? 25.486 -1.386 -18.171 1.00 65.06 199 PRO A CA 1
ATOM 1457 C C . PRO A 1 199 ? 24.094 -0.760 -18.224 1.00 65.06 199 PRO A C 1
ATOM 1459 O O . PRO A 1 199 ? 23.575 -0.394 -17.175 1.00 65.06 199 PRO A O 1
ATOM 1462 N N . VAL A 1 200 ? 23.453 -0.665 -19.397 1.00 65.88 200 VAL A N 1
ATOM 1463 C CA . VAL A 1 200 ? 22.072 -0.151 -19.507 1.00 65.88 200 VAL A CA 1
ATOM 1464 C C . VAL A 1 200 ? 21.081 -1.105 -18.835 1.00 65.88 200 VAL A C 1
ATOM 1466 O O . VAL A 1 200 ? 20.192 -0.664 -18.105 1.00 65.88 200 VAL A O 1
ATOM 1469 N N . LEU A 1 201 ? 21.256 -2.417 -19.008 1.00 66.94 201 LEU A N 1
ATOM 1470 C CA . LEU A 1 201 ? 20.467 -3.434 -18.307 1.00 66.94 201 LEU A CA 1
ATOM 1471 C C . LEU A 1 201 ? 20.664 -3.365 -16.795 1.00 66.94 201 LEU A C 1
ATOM 1473 O O . LEU A 1 201 ? 19.688 -3.303 -16.045 1.00 66.94 201 LEU A O 1
ATOM 1477 N N . ALA A 1 202 ? 21.924 -3.345 -16.355 1.00 68.12 202 ALA A N 1
ATOM 1478 C CA . ALA A 1 202 ? 22.280 -3.219 -14.949 1.00 68.12 202 ALA A CA 1
ATOM 1479 C C . ALA A 1 202 ? 21.690 -1.934 -14.358 1.00 68.12 202 ALA A C 1
ATOM 1481 O O . ALA A 1 202 ? 21.131 -1.950 -13.265 1.00 68.12 202 ALA A O 1
ATOM 1482 N N . PHE A 1 203 ? 21.726 -0.840 -15.114 1.00 65.69 203 PHE A N 1
ATOM 1483 C CA . PHE A 1 203 ? 21.142 0.435 -14.736 1.00 65.69 203 PHE A CA 1
ATOM 1484 C C . PHE A 1 203 ? 19.626 0.351 -14.526 1.00 65.69 203 PHE A C 1
ATOM 1486 O O . PHE A 1 203 ? 19.129 0.737 -13.467 1.00 65.69 203 PHE A O 1
ATOM 1493 N N . VAL A 1 204 ? 18.884 -0.189 -15.497 1.00 68.44 204 VAL A N 1
ATOM 1494 C CA . VAL A 1 204 ? 17.429 -0.370 -15.377 1.00 68.44 204 VAL A CA 1
ATOM 1495 C C . VAL A 1 204 ? 17.103 -1.263 -14.180 1.00 68.44 204 VAL A C 1
ATOM 1497 O O . VAL A 1 204 ? 16.226 -0.922 -13.384 1.00 68.44 204 VAL A O 1
ATOM 1500 N N . ALA A 1 205 ? 17.843 -2.359 -14.000 1.00 67.31 205 ALA A N 1
ATOM 1501 C CA . ALA A 1 205 ? 17.676 -3.255 -12.862 1.00 67.31 205 ALA A CA 1
ATOM 1502 C C . ALA A 1 205 ? 17.918 -2.537 -11.524 1.00 67.31 205 ALA A C 1
ATOM 1504 O O . ALA A 1 205 ? 17.111 -2.679 -10.607 1.00 67.31 205 ALA A O 1
ATOM 1505 N N . VAL A 1 206 ? 18.965 -1.710 -11.423 1.00 72.44 206 VAL A N 1
ATOM 1506 C CA . VAL A 1 206 ? 19.267 -0.902 -10.231 1.00 72.44 206 VAL A CA 1
ATOM 1507 C C . VAL A 1 206 ? 18.158 0.111 -9.956 1.00 72.44 206 VAL A C 1
ATOM 1509 O O . VAL A 1 206 ? 17.705 0.212 -8.820 1.00 72.44 206 VAL A O 1
ATOM 1512 N N . VAL A 1 207 ? 17.657 0.827 -10.965 1.00 68.19 207 VAL A N 1
ATOM 1513 C CA . VAL A 1 207 ? 16.563 1.798 -10.783 1.00 68.19 207 VAL A CA 1
ATOM 1514 C C . VAL A 1 207 ? 15.284 1.105 -10.308 1.00 68.19 207 VAL A C 1
ATOM 1516 O O . VAL A 1 207 ? 14.634 1.584 -9.374 1.00 68.19 207 VAL A O 1
ATOM 1519 N N . VAL A 1 208 ? 14.926 -0.034 -10.903 1.00 69.31 208 VAL A N 1
ATOM 1520 C CA . VAL A 1 208 ? 13.778 -0.845 -10.471 1.00 69.31 208 VAL A CA 1
ATOM 1521 C C . VAL A 1 208 ? 13.990 -1.330 -9.033 1.00 69.31 208 VAL A C 1
ATOM 1523 O O . VAL A 1 208 ? 13.118 -1.132 -8.184 1.00 69.31 208 VAL A O 1
ATOM 1526 N N . ALA A 1 209 ? 15.165 -1.878 -8.722 1.00 71.12 209 ALA A N 1
ATOM 1527 C CA . ALA A 1 209 ? 15.511 -2.349 -7.386 1.00 71.12 209 ALA A CA 1
ATOM 1528 C C . ALA A 1 209 ? 15.478 -1.224 -6.341 1.00 71.12 209 ALA A C 1
ATOM 1530 O O . ALA A 1 209 ? 14.969 -1.439 -5.247 1.00 71.12 209 ALA A O 1
ATOM 1531 N N . LEU A 1 210 ? 15.938 -0.013 -6.662 1.00 71.81 210 LEU A N 1
ATOM 1532 C CA . LEU A 1 210 ? 15.882 1.131 -5.747 1.00 71.81 210 LEU A CA 1
ATOM 1533 C C . LEU A 1 210 ? 14.443 1.596 -5.495 1.00 71.81 210 LEU A C 1
ATOM 1535 O O . LEU A 1 210 ? 14.088 1.884 -4.351 1.00 71.81 210 LEU A O 1
ATOM 1539 N N . ASN A 1 211 ? 13.594 1.631 -6.526 1.00 66.62 211 ASN A N 1
ATOM 1540 C CA . ASN A 1 211 ? 12.196 2.041 -6.375 1.00 66.62 211 ASN A CA 1
ATOM 1541 C C . ASN A 1 211 ? 11.394 1.029 -5.540 1.00 66.62 211 ASN A C 1
ATOM 1543 O O . ASN A 1 211 ? 10.784 1.395 -4.533 1.00 66.62 211 ASN A O 1
ATOM 1547 N N . PHE A 1 212 ? 11.419 -0.252 -5.916 1.00 72.06 212 PHE A N 1
ATOM 1548 C CA . PHE A 1 212 ? 10.665 -1.292 -5.207 1.00 72.06 212 PHE A CA 1
ATOM 1549 C C . PHE A 1 212 ? 11.322 -1.688 -3.884 1.00 72.06 212 PHE A C 1
ATOM 1551 O O . PHE A 1 212 ? 10.635 -1.843 -2.875 1.00 72.06 212 PHE A O 1
ATOM 1558 N N . GLY A 1 213 ? 12.649 -1.790 -3.858 1.00 72.25 213 GLY A N 1
ATOM 1559 C CA . GLY A 1 213 ? 13.427 -2.081 -2.658 1.00 72.25 213 GLY A CA 1
ATOM 1560 C C . GLY A 1 213 ? 13.325 -0.967 -1.624 1.00 72.25 213 GLY A C 1
ATOM 1561 O O . GLY A 1 213 ? 13.173 -1.261 -0.444 1.00 72.25 213 GLY A O 1
ATOM 1562 N N . GLY A 1 214 ? 13.296 0.305 -2.037 1.00 73.38 214 GLY A N 1
ATOM 1563 C CA . GLY A 1 214 ? 13.064 1.430 -1.131 1.00 73.38 214 GLY A CA 1
ATOM 1564 C C . GLY A 1 214 ? 11.681 1.387 -0.473 1.00 73.38 214 GLY A C 1
ATOM 1565 O O . GLY A 1 214 ? 11.559 1.624 0.732 1.00 73.38 214 GLY A O 1
ATOM 1566 N N . LEU A 1 215 ? 10.637 1.036 -1.232 1.00 76.94 215 LEU A N 1
ATOM 1567 C CA . LEU A 1 215 ? 9.288 0.829 -0.693 1.00 76.94 215 LEU A CA 1
ATOM 1568 C C . LEU A 1 215 ? 9.244 -0.365 0.271 1.00 76.94 215 LEU A C 1
ATOM 1570 O O . LEU A 1 215 ? 8.761 -0.217 1.396 1.00 76.94 215 LEU A O 1
ATOM 1574 N N . ALA A 1 216 ? 9.817 -1.505 -0.127 1.00 79.56 216 ALA A N 1
ATOM 1575 C CA . ALA A 1 216 ? 9.898 -2.700 0.710 1.00 79.56 216 ALA A CA 1
ATOM 1576 C C . ALA A 1 216 ? 10.686 -2.463 2.001 1.00 79.56 216 ALA A C 1
ATOM 1578 O O . ALA A 1 216 ? 10.282 -2.909 3.074 1.00 79.56 216 ALA A O 1
ATOM 1579 N N . LEU A 1 217 ? 11.796 -1.728 1.920 1.00 83.12 217 LEU A N 1
ATOM 1580 C CA . LEU A 1 217 ? 12.625 -1.399 3.069 1.00 83.12 217 LEU A CA 1
ATOM 1581 C C . LEU A 1 217 ? 11.866 -0.500 4.043 1.00 83.12 217 LEU A C 1
ATOM 1583 O O . LEU A 1 217 ? 11.864 -0.774 5.236 1.00 83.12 217 LEU A O 1
ATOM 1587 N N . ARG A 1 218 ? 11.160 0.529 3.556 1.00 84.44 218 ARG A N 1
ATOM 1588 C CA . ARG A 1 218 ? 10.327 1.399 4.409 1.00 84.44 218 ARG A CA 1
ATOM 1589 C C . ARG A 1 218 ? 9.226 0.613 5.120 1.00 84.44 218 ARG A C 1
ATOM 1591 O O . ARG A 1 218 ? 9.006 0.818 6.314 1.00 84.44 218 ARG A O 1
ATOM 1598 N N . ALA A 1 219 ? 8.559 -0.284 4.399 1.00 86.31 219 ALA A N 1
ATOM 1599 C CA . ALA A 1 219 ? 7.545 -1.177 4.945 1.00 86.31 219 ALA A CA 1
ATOM 1600 C C . ALA A 1 219 ? 8.130 -2.100 6.031 1.00 86.31 219 ALA A C 1
ATOM 1602 O O . ALA A 1 219 ? 7.584 -2.188 7.132 1.00 86.31 219 ALA A O 1
ATOM 1603 N N . ARG A 1 220 ? 9.293 -2.707 5.760 1.00 88.81 220 ARG A N 1
ATOM 1604 C CA . ARG A 1 220 ? 10.008 -3.584 6.696 1.00 88.81 220 ARG A CA 1
ATOM 1605 C C . ARG A 1 220 ? 10.498 -2.845 7.935 1.00 88.81 220 ARG A C 1
ATOM 1607 O O . ARG A 1 220 ? 10.287 -3.324 9.040 1.00 88.81 220 ARG A O 1
ATOM 1614 N N . VAL A 1 221 ? 11.117 -1.676 7.771 1.00 88.81 221 VAL A N 1
ATOM 1615 C CA . VAL A 1 221 ? 11.587 -0.840 8.886 1.00 88.81 221 VAL A CA 1
ATOM 1616 C C . VAL A 1 221 ? 10.422 -0.485 9.804 1.00 88.81 221 VAL A C 1
ATOM 1618 O O . VAL A 1 221 ? 10.559 -0.598 11.017 1.00 88.81 221 VAL A O 1
ATOM 1621 N N . ARG A 1 222 ? 9.261 -0.129 9.241 1.00 88.56 222 ARG A N 1
ATOM 1622 C CA . ARG A 1 222 ? 8.062 0.176 10.030 1.00 88.56 222 ARG A CA 1
ATOM 1623 C C . ARG A 1 222 ? 7.534 -1.045 10.778 1.00 88.56 222 ARG A C 1
ATOM 1625 O O . ARG A 1 222 ? 7.329 -0.958 11.983 1.00 88.56 222 ARG A O 1
ATOM 1632 N N . LYS A 1 223 ? 7.357 -2.175 10.085 1.00 91.81 223 LYS A N 1
ATOM 1633 C CA . LYS A 1 223 ? 6.928 -3.440 10.702 1.00 91.81 223 LYS A CA 1
ATOM 1634 C C . LYS A 1 223 ? 7.863 -3.838 11.851 1.00 91.81 223 LYS A C 1
ATOM 1636 O O . LYS A 1 223 ? 7.401 -4.141 12.942 1.00 91.81 223 LYS A O 1
ATOM 1641 N N . ASN A 1 224 ? 9.174 -3.767 11.625 1.00 91.69 224 ASN A N 1
ATOM 1642 C CA . ASN A 1 224 ? 10.188 -4.116 12.620 1.00 91.69 224 ASN A CA 1
ATOM 1643 C C . ASN A 1 224 ? 10.281 -3.105 13.770 1.00 91.69 224 ASN A C 1
ATOM 1645 O O . ASN A 1 224 ? 10.700 -3.468 14.863 1.00 91.69 224 ASN A O 1
ATOM 1649 N N . ALA A 1 225 ? 9.956 -1.830 13.545 1.00 91.56 225 ALA A N 1
ATOM 1650 C CA . ALA A 1 225 ? 9.895 -0.844 14.620 1.00 91.56 225 ALA A CA 1
ATOM 1651 C C . ALA A 1 225 ? 8.768 -1.192 15.600 1.00 91.56 225 ALA A C 1
ATOM 1653 O O . ALA A 1 225 ? 9.030 -1.310 16.790 1.00 91.56 225 ALA A O 1
ATOM 1654 N N . VAL A 1 226 ? 7.567 -1.476 15.089 1.00 93.31 226 VAL A N 1
ATOM 1655 C CA . VAL A 1 226 ? 6.428 -1.888 15.924 1.00 93.31 226 VAL A CA 1
ATOM 1656 C C . VAL A 1 226 ? 6.683 -3.237 16.595 1.00 93.31 226 VAL A C 1
ATOM 1658 O O . VAL A 1 226 ? 6.472 -3.361 17.793 1.00 93.31 226 VAL A O 1
ATOM 1661 N N . ALA A 1 227 ? 7.229 -4.222 15.875 1.00 93.38 227 ALA A N 1
ATOM 1662 C CA . ALA A 1 227 ? 7.550 -5.531 16.454 1.00 93.38 227 ALA A CA 1
ATOM 1663 C C . ALA A 1 227 ? 8.593 -5.464 17.586 1.00 93.38 227 ALA A C 1
ATOM 1665 O O . ALA A 1 227 ? 8.608 -6.326 18.455 1.00 93.38 227 ALA A O 1
ATOM 1666 N N . ARG A 1 228 ? 9.461 -4.441 17.604 1.00 93.75 228 ARG A N 1
ATOM 1667 C CA . ARG A 1 228 ? 10.389 -4.210 18.724 1.00 93.75 228 ARG A CA 1
ATOM 1668 C C . ARG A 1 228 ? 9.698 -3.635 19.960 1.00 93.75 228 ARG A C 1
ATOM 1670 O O . ARG A 1 228 ? 10.150 -3.892 21.066 1.00 93.75 228 ARG A O 1
ATOM 1677 N N . ILE A 1 229 ? 8.630 -2.866 19.767 1.00 93.62 229 ILE A N 1
ATOM 1678 C CA . ILE A 1 229 ? 7.858 -2.219 20.839 1.00 93.62 229 ILE A CA 1
ATOM 1679 C C . ILE A 1 229 ? 6.772 -3.156 21.384 1.00 93.62 229 ILE A C 1
ATOM 1681 O O . ILE A 1 229 ? 6.400 -3.068 22.552 1.00 93.62 229 ILE A O 1
ATOM 1685 N N . ARG A 1 230 ? 6.288 -4.077 20.544 1.00 93.81 230 ARG A N 1
ATOM 1686 C CA . ARG A 1 230 ? 5.316 -5.128 20.869 1.00 93.81 230 ARG A CA 1
ATOM 1687 C C . ARG A 1 230 ? 5.884 -6.511 20.517 1.00 93.81 230 ARG A C 1
ATOM 1689 O O . ARG A 1 230 ? 5.484 -7.084 19.502 1.00 93.81 230 ARG A O 1
ATOM 1696 N N . PRO A 1 231 ? 6.846 -7.035 21.299 1.00 94.94 231 PRO A N 1
ATOM 1697 C CA . PRO A 1 231 ? 7.498 -8.316 21.005 1.00 94.94 231 PRO A CA 1
ATOM 1698 C C . PRO A 1 231 ? 6.562 -9.528 21.147 1.00 94.94 231 PRO A C 1
ATOM 1700 O O . PRO A 1 231 ? 6.826 -10.584 20.581 1.00 94.94 231 PRO A O 1
ATOM 1703 N N . ASP A 1 232 ? 5.472 -9.373 21.891 1.00 96.06 232 ASP A N 1
ATOM 1704 C CA . ASP A 1 232 ? 4.426 -10.361 22.150 1.00 96.06 232 ASP A CA 1
ATOM 1705 C C . ASP A 1 232 ? 3.272 -10.316 21.132 1.00 96.06 232 ASP A C 1
ATOM 1707 O O . ASP A 1 232 ? 2.409 -11.196 21.133 1.00 96.06 232 ASP A O 1
ATOM 1711 N N . ALA A 1 233 ? 3.257 -9.321 20.239 1.00 96.75 233 ALA A N 1
ATOM 1712 C CA . ALA A 1 233 ? 2.212 -9.151 19.241 1.00 96.75 233 ALA A CA 1
ATOM 1713 C C . ALA A 1 233 ? 2.632 -9.653 17.854 1.00 96.75 233 ALA A C 1
ATOM 1715 O O . ALA A 1 233 ? 3.771 -9.505 17.404 1.00 96.75 233 ALA A O 1
ATOM 1716 N N . PHE A 1 234 ? 1.665 -10.175 17.104 1.00 97.31 234 PHE A N 1
ATOM 1717 C CA . PHE A 1 234 ? 1.831 -10.406 15.677 1.00 97.31 234 PHE A CA 1
ATOM 1718 C C . PHE A 1 234 ? 1.687 -9.083 14.925 1.00 97.31 234 PHE A C 1
ATOM 1720 O O . PHE A 1 234 ? 0.644 -8.436 14.997 1.00 97.31 234 PHE A O 1
ATOM 1727 N N . VAL A 1 235 ? 2.717 -8.684 14.175 1.00 96.75 235 VAL A N 1
ATOM 1728 C CA . VAL A 1 235 ? 2.706 -7.424 13.420 1.00 96.75 235 VAL A CA 1
ATOM 1729 C C . VAL A 1 235 ? 2.574 -7.683 11.925 1.00 96.75 235 VAL A C 1
ATOM 1731 O O . VAL A 1 235 ? 3.383 -8.393 11.318 1.00 96.75 235 VAL A O 1
ATOM 1734 N N . PHE A 1 236 ? 1.600 -7.032 11.300 1.00 96.94 236 PHE A N 1
ATOM 1735 C CA . PHE A 1 236 ? 1.418 -7.036 9.852 1.00 96.94 236 PHE A CA 1
ATOM 1736 C C . PHE A 1 236 ? 1.236 -5.620 9.306 1.00 96.94 236 PHE A C 1
ATOM 1738 O O . PHE A 1 236 ? 1.207 -4.638 10.047 1.00 96.94 236 PHE A O 1
ATOM 1745 N N . LEU A 1 237 ? 1.208 -5.503 7.981 1.00 95.56 237 LEU A N 1
ATOM 1746 C CA . LEU A 1 237 ? 0.979 -4.234 7.305 1.00 95.56 237 LEU A CA 1
ATOM 1747 C C . LEU A 1 237 ? -0.454 -4.197 6.790 1.00 95.56 237 LEU A C 1
ATOM 1749 O O . LEU A 1 237 ? -0.922 -5.164 6.194 1.00 95.56 237 LEU A O 1
ATOM 1753 N N . SER A 1 238 ? -1.108 -3.060 6.985 1.00 95.56 238 SER A N 1
ATOM 1754 C CA . SER A 1 238 ? -2.428 -2.773 6.438 1.00 95.56 238 SER A CA 1
ATOM 1755 C C . SER A 1 238 ? -2.399 -1.481 5.631 1.00 95.56 238 SER A C 1
ATOM 1757 O O . SER A 1 238 ? -1.444 -0.693 5.706 1.00 95.56 238 SER A O 1
ATOM 1759 N N . ARG A 1 239 ? -3.434 -1.259 4.826 1.00 92.12 239 ARG A N 1
ATOM 1760 C CA . ARG A 1 239 ? -3.628 -0.014 4.086 1.00 92.12 239 ARG A CA 1
ATOM 1761 C C . ARG A 1 239 ? -4.871 0.685 4.579 1.00 92.12 239 ARG A C 1
ATOM 1763 O O . ARG A 1 239 ? -5.900 0.066 4.805 1.00 92.12 239 ARG A O 1
ATOM 1770 N N . ARG A 1 240 ? -4.756 1.998 4.686 1.00 91.94 240 ARG A N 1
ATOM 1771 C CA . ARG A 1 240 ? -5.884 2.872 4.939 1.00 91.94 240 ARG A CA 1
ATOM 1772 C C . ARG A 1 240 ? -6.853 2.843 3.762 1.00 91.94 240 ARG A C 1
ATOM 1774 O O . ARG A 1 240 ? -6.435 3.077 2.621 1.00 91.94 240 ARG A O 1
ATOM 1781 N N . THR A 1 241 ? -8.118 2.589 4.057 1.00 90.19 241 THR A N 1
ATOM 1782 C CA . THR A 1 241 ? -9.238 2.678 3.118 1.00 90.19 241 THR A CA 1
ATOM 1783 C C . THR A 1 241 ? -10.285 3.636 3.673 1.00 90.19 241 THR A C 1
ATOM 1785 O O . THR A 1 241 ? -10.219 3.983 4.852 1.00 90.19 241 THR A O 1
ATOM 1788 N N . SER A 1 242 ? -11.208 4.089 2.824 1.00 87.44 242 SER A N 1
ATOM 1789 C CA . SER A 1 242 ? -12.317 4.949 3.251 1.00 87.44 242 SER A CA 1
ATOM 1790 C C . SER A 1 242 ? -13.193 4.249 4.283 1.00 87.44 242 SER A C 1
ATOM 1792 O O . SER A 1 242 ? -13.518 4.842 5.295 1.00 87.44 242 SER A O 1
ATOM 1794 N N . GLU A 1 243 ? -13.470 2.960 4.092 1.00 86.69 243 GLU A N 1
ATOM 1795 C CA . GLU A 1 243 ? -14.322 2.167 4.982 1.00 86.69 243 GLU A CA 1
ATOM 1796 C C . GLU A 1 243 ? -13.715 2.064 6.385 1.00 86.69 243 GLU A C 1
ATOM 1798 O O . GLU A 1 243 ? -14.418 2.186 7.381 1.00 86.69 243 GLU A O 1
ATOM 1803 N N . LEU A 1 244 ? -12.392 1.894 6.475 1.00 92.56 244 LEU A N 1
ATOM 1804 C CA . LEU A 1 244 ? -11.698 1.920 7.757 1.00 92.56 244 LEU A CA 1
ATOM 1805 C C . LEU A 1 244 ? -11.690 3.322 8.374 1.00 92.56 244 LEU A C 1
ATOM 1807 O O . LEU A 1 244 ? -11.800 3.444 9.589 1.00 92.56 244 LEU A O 1
ATOM 1811 N N . GLU A 1 245 ? -11.515 4.370 7.567 1.00 90.56 245 GLU A N 1
ATOM 1812 C CA . GLU A 1 245 ? -11.552 5.746 8.066 1.00 90.56 245 GLU A CA 1
ATOM 1813 C C . GLU A 1 245 ? -12.937 6.093 8.645 1.00 90.56 245 GLU A C 1
ATOM 1815 O O . GLU A 1 245 ? -13.005 6.646 9.744 1.00 90.56 245 GLU A O 1
ATOM 1820 N N . ASP A 1 246 ? -14.010 5.701 7.958 1.00 87.25 246 ASP A N 1
ATOM 1821 C CA . ASP A 1 246 ? -15.398 5.887 8.389 1.00 87.25 246 ASP A CA 1
ATOM 1822 C C . ASP A 1 246 ? -15.688 5.082 9.664 1.00 87.25 246 ASP A C 1
ATOM 1824 O O . ASP A 1 246 ? -16.274 5.597 10.619 1.00 87.25 246 ASP A O 1
ATOM 1828 N N . ALA A 1 247 ? -15.216 3.831 9.716 1.00 89.44 247 ALA A N 1
ATOM 1829 C CA . ALA A 1 247 ? -15.351 2.973 10.885 1.00 89.44 247 ALA A CA 1
ATOM 1830 C C . ALA A 1 247 ? -14.677 3.599 12.117 1.00 89.44 247 ALA A C 1
ATOM 1832 O O . ALA A 1 247 ? -15.259 3.709 13.197 1.00 89.44 247 ALA A O 1
ATOM 1833 N N . LEU A 1 248 ? -13.448 4.078 11.946 1.00 90.88 248 LEU A N 1
ATOM 1834 C CA . LEU A 1 248 ? -12.696 4.731 13.008 1.00 90.88 248 LEU A CA 1
ATOM 1835 C C . LEU A 1 248 ? -13.324 6.049 13.464 1.00 90.88 248 LEU A C 1
ATOM 1837 O O . LEU A 1 248 ? -13.239 6.368 14.651 1.00 90.88 248 LEU A O 1
ATOM 1841 N N . GLU A 1 249 ? -13.942 6.802 12.552 1.00 88.62 249 GLU A N 1
ATOM 1842 C CA . GLU A 1 249 ? -14.624 8.055 12.887 1.00 88.62 249 GLU A CA 1
ATOM 1843 C C . GLU A 1 249 ? -15.864 7.791 13.733 1.00 88.62 249 GLU A C 1
ATOM 1845 O O . GLU A 1 249 ? -16.084 8.463 14.739 1.00 88.62 249 GLU A O 1
ATOM 1850 N N . ALA A 1 250 ? -16.633 6.768 13.370 1.00 88.69 250 ALA A N 1
ATOM 1851 C CA . ALA A 1 250 ? -17.798 6.348 14.132 1.00 88.69 250 ALA A CA 1
ATOM 1852 C C . ALA A 1 250 ? -17.426 5.754 15.504 1.00 88.69 250 ALA A C 1
ATOM 1854 O O . ALA A 1 250 ? -18.139 5.999 16.472 1.00 88.69 250 ALA A O 1
ATOM 1855 N N . TRP A 1 251 ? -16.302 5.034 15.612 1.00 86.94 251 TRP A N 1
ATOM 1856 C CA . TRP A 1 251 ? -15.842 4.439 16.874 1.00 86.94 251 TRP A CA 1
ATOM 1857 C C . TRP A 1 251 ? -15.215 5.448 17.845 1.00 86.94 251 TRP A C 1
ATOM 1859 O O . TRP A 1 251 ? -15.612 5.554 19.000 1.00 86.94 251 TRP A O 1
ATOM 1869 N N . ALA A 1 252 ? -14.186 6.169 17.396 1.00 85.38 252 ALA A N 1
ATOM 1870 C CA . ALA A 1 252 ? -13.336 6.990 18.262 1.00 85.38 252 ALA A CA 1
ATOM 1871 C C . ALA A 1 252 ? -13.579 8.499 18.096 1.00 85.38 252 ALA A C 1
ATOM 1873 O O . ALA A 1 252 ? -12.872 9.313 18.698 1.00 85.38 252 ALA A O 1
ATOM 1874 N N . GLY A 1 253 ? -14.530 8.903 17.248 1.00 84.50 253 GLY A N 1
ATOM 1875 C CA . GLY A 1 253 ? -14.679 10.295 16.842 1.00 84.50 253 GLY A CA 1
ATOM 1876 C C . GLY A 1 253 ? -13.461 10.763 16.043 1.00 84.50 253 GLY A C 1
ATOM 1877 O O . GLY A 1 253 ? -12.996 10.105 15.118 1.00 84.50 253 GLY A O 1
ATOM 1878 N N . ARG A 1 254 ? -12.881 11.916 16.392 1.00 76.62 254 ARG A N 1
ATOM 1879 C CA . ARG A 1 254 ? -11.700 12.441 15.683 1.00 76.62 254 ARG A CA 1
ATOM 1880 C C . ARG A 1 254 ? -10.416 11.703 16.087 1.00 76.62 254 ARG A C 1
ATOM 1882 O O . ARG A 1 254 ? -9.675 12.158 16.952 1.00 76.62 254 ARG A O 1
ATOM 1889 N N . TYR A 1 255 ? -10.080 10.628 15.376 1.00 74.06 255 TYR A N 1
ATOM 1890 C CA . TYR A 1 255 ? -8.838 9.857 15.561 1.00 74.06 255 TYR A CA 1
ATOM 1891 C C . TYR A 1 255 ? -7.631 10.418 14.774 1.00 74.06 255 TYR A C 1
ATOM 1893 O O . TYR A 1 255 ? -6.503 9.945 14.917 1.00 74.06 255 TYR A O 1
ATOM 190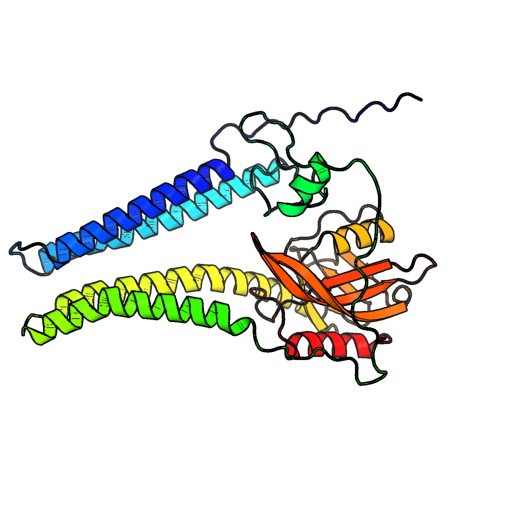1 N N . GLY A 1 256 ? -7.800 11.490 13.991 1.00 74.56 256 GLY A N 1
ATOM 1902 C CA . GLY A 1 256 ? -6.753 12.093 13.149 1.00 74.56 256 GLY A CA 1
ATOM 1903 C C . GLY A 1 256 ? -6.317 11.201 11.979 1.00 74.56 256 GLY A C 1
ATOM 1904 O O . GLY A 1 256 ? -6.956 10.213 11.660 1.00 74.56 256 GLY A O 1
ATOM 1905 N N . THR A 1 257 ? -5.231 11.553 11.289 1.00 75.44 257 THR A N 1
ATOM 1906 C CA . THR A 1 257 ? -4.924 10.944 9.984 1.00 75.44 257 THR A CA 1
ATOM 1907 C C . THR A 1 257 ? -4.047 9.695 10.095 1.00 75.44 257 THR A C 1
ATOM 1909 O O . THR A 1 257 ? -2.909 9.736 10.576 1.00 75.44 257 THR A O 1
ATOM 1912 N N . LEU A 1 258 ? -4.552 8.569 9.584 1.00 83.75 258 LEU A N 1
ATOM 1913 C CA . LEU A 1 258 ? -3.756 7.356 9.401 1.00 83.75 258 LEU A CA 1
ATOM 1914 C C . LEU A 1 258 ? -2.845 7.475 8.166 1.00 83.75 258 LEU A C 1
ATOM 1916 O O . LEU A 1 258 ? -3.233 8.084 7.160 1.00 83.75 258 LEU A O 1
ATOM 1920 N N . PRO A 1 259 ? -1.631 6.892 8.197 1.00 86.56 259 PRO A N 1
ATOM 1921 C CA . PRO A 1 259 ? -0.782 6.822 7.015 1.00 86.56 259 PRO A CA 1
ATOM 1922 C C . PRO A 1 259 ? -1.375 5.850 5.984 1.00 86.56 259 PRO A C 1
ATOM 1924 O O . PRO A 1 259 ? -2.014 4.868 6.343 1.00 86.56 259 PRO A O 1
ATOM 1927 N N . GLN A 1 260 ? -1.109 6.084 4.692 1.00 86.62 260 GLN A N 1
ATOM 1928 C CA . GLN A 1 260 ? -1.628 5.241 3.601 1.00 86.62 260 GLN A CA 1
ATOM 1929 C C . GLN A 1 260 ? -1.338 3.749 3.816 1.00 86.62 260 GLN A C 1
ATOM 1931 O O . GLN A 1 260 ? -2.211 2.918 3.609 1.00 86.62 260 GLN A O 1
ATOM 1936 N N . THR A 1 261 ? -0.126 3.421 4.254 1.00 90.06 261 THR A N 1
ATOM 1937 C CA . THR A 1 261 ? 0.241 2.093 4.754 1.00 90.06 261 THR A CA 1
ATOM 1938 C C . THR A 1 261 ? 0.533 2.243 6.235 1.00 90.06 261 THR A C 1
ATOM 1940 O O . THR A 1 261 ? 1.260 3.163 6.611 1.00 90.06 261 THR A O 1
ATOM 1943 N N . MET A 1 262 ? 0.042 1.340 7.066 1.00 93.19 262 MET A N 1
ATOM 1944 C CA . MET A 1 262 ? 0.266 1.332 8.511 1.00 93.19 262 MET A CA 1
ATOM 1945 C C . MET A 1 262 ? 0.712 -0.049 8.970 1.00 93.19 262 MET A C 1
ATOM 1947 O O . MET A 1 262 ? 0.494 -1.039 8.274 1.00 93.19 262 MET A O 1
ATOM 1951 N N . ALA A 1 263 ? 1.383 -0.096 10.115 1.00 95.62 263 ALA A N 1
ATOM 1952 C CA . ALA A 1 263 ? 1.600 -1.353 10.811 1.00 95.62 263 ALA A CA 1
ATOM 1953 C C . ALA A 1 263 ? 0.429 -1.577 11.769 1.00 95.62 263 ALA A C 1
ATOM 1955 O O . ALA A 1 263 ? -0.071 -0.622 12.363 1.00 95.62 263 ALA A O 1
ATOM 1956 N N . VAL A 1 264 ? -0.000 -2.825 11.884 1.00 97.00 264 VAL A N 1
ATOM 1957 C CA . VAL A 1 264 ? -1.038 -3.260 12.813 1.00 97.00 264 VAL A CA 1
ATOM 1958 C C . VAL A 1 264 ? -0.433 -4.340 13.697 1.00 97.00 264 VAL A C 1
ATOM 1960 O O . VAL A 1 264 ? 0.171 -5.278 13.169 1.00 97.00 264 VAL A O 1
ATOM 1963 N N . SER A 1 265 ? -0.550 -4.190 15.014 1.00 97.56 265 SER A N 1
ATOM 1964 C CA . SER A 1 265 ? -0.200 -5.227 15.991 1.00 97.56 265 SER A CA 1
ATOM 1965 C C . SER A 1 265 ? -1.463 -5.942 16.462 1.00 97.56 265 SER A C 1
ATOM 1967 O O . SER A 1 265 ? -2.508 -5.321 16.639 1.00 97.56 265 SER A O 1
ATOM 1969 N N . VAL A 1 266 ? -1.353 -7.254 16.654 1.00 97.88 266 VAL A N 1
ATOM 1970 C CA . VAL A 1 266 ? -2.389 -8.121 17.224 1.00 97.88 266 VAL A CA 1
ATOM 1971 C C . VAL A 1 266 ? -1.753 -8.888 18.373 1.00 97.88 266 VAL A C 1
ATOM 1973 O O . VAL A 1 266 ? -0.912 -9.758 18.139 1.00 97.88 266 VAL A O 1
ATOM 1976 N N . GLY A 1 267 ? -2.094 -8.535 19.607 1.00 97.25 267 GLY A N 1
ATOM 1977 C CA . GLY A 1 267 ? -1.462 -9.097 20.803 1.00 97.25 267 GLY A CA 1
ATOM 1978 C C . GLY A 1 267 ? -2.352 -8.982 22.039 1.00 97.25 267 GLY A C 1
ATOM 1979 O O . GLY A 1 267 ? -3.522 -8.638 21.911 1.00 97.25 267 GLY A O 1
ATOM 1980 N N . PRO A 1 268 ? -1.829 -9.231 23.250 1.00 96.56 268 PRO A N 1
ATOM 1981 C CA . PRO A 1 268 ? -2.617 -9.216 24.487 1.00 96.56 268 PRO A CA 1
ATOM 1982 C C . PRO A 1 268 ? -3.368 -7.902 24.754 1.00 96.56 268 PRO A C 1
ATOM 1984 O O . PRO A 1 268 ? -4.455 -7.929 25.322 1.00 96.56 268 PRO A O 1
ATOM 1987 N N . ALA A 1 269 ? -2.828 -6.763 24.308 1.00 95.38 269 ALA A N 1
ATOM 1988 C CA . ALA A 1 269 ? -3.449 -5.444 24.465 1.00 95.38 269 ALA A CA 1
ATOM 1989 C C . ALA A 1 269 ? -4.651 -5.190 23.531 1.00 95.38 269 ALA A C 1
ATOM 1991 O O . ALA A 1 269 ? -5.357 -4.198 23.705 1.00 95.38 269 ALA A O 1
ATOM 1992 N N . GLY A 1 270 ? -4.885 -6.058 22.542 1.00 96.75 270 GLY A N 1
ATOM 1993 C CA . GLY A 1 270 ? -5.890 -5.858 21.505 1.00 96.75 270 GLY A CA 1
ATOM 1994 C C . GLY A 1 270 ? -5.279 -5.726 20.116 1.00 96.75 270 GLY A C 1
ATOM 1995 O O . GLY A 1 270 ? -4.211 -6.273 19.813 1.00 96.75 270 GLY A O 1
ATOM 1996 N N . VAL A 1 271 ? -5.974 -4.969 19.272 1.00 97.50 271 VAL A N 1
ATOM 1997 C CA . VAL A 1 271 ? -5.534 -4.620 17.922 1.00 97.50 271 VAL A CA 1
ATOM 1998 C C . VAL A 1 271 ? -5.132 -3.157 17.901 1.00 97.50 271 VAL A C 1
ATOM 2000 O O . VAL A 1 271 ? -5.958 -2.287 18.163 1.00 97.50 271 VAL A O 1
ATOM 2003 N N . GLU A 1 272 ? -3.882 -2.860 17.560 1.00 97.00 272 GLU A N 1
ATOM 2004 C CA . GLU A 1 272 ? -3.382 -1.484 17.574 1.00 97.00 272 GLU A CA 1
ATOM 2005 C C . GLU A 1 272 ? -2.909 -1.045 16.183 1.00 97.00 272 GLU A C 1
ATOM 2007 O O . GLU A 1 272 ? -2.200 -1.768 15.479 1.00 97.00 272 GLU A O 1
ATOM 2012 N N . LEU A 1 273 ? -3.295 0.166 15.778 1.00 95.88 273 LEU A N 1
ATOM 2013 C CA . LEU A 1 273 ? -2.984 0.768 14.485 1.00 95.88 273 LEU A CA 1
ATOM 2014 C C . LEU A 1 273 ? -1.892 1.817 14.678 1.00 95.88 273 LEU A C 1
ATOM 2016 O O . LEU A 1 273 ? -2.090 2.824 15.357 1.00 95.88 273 LEU A O 1
ATOM 2020 N N . TRP A 1 2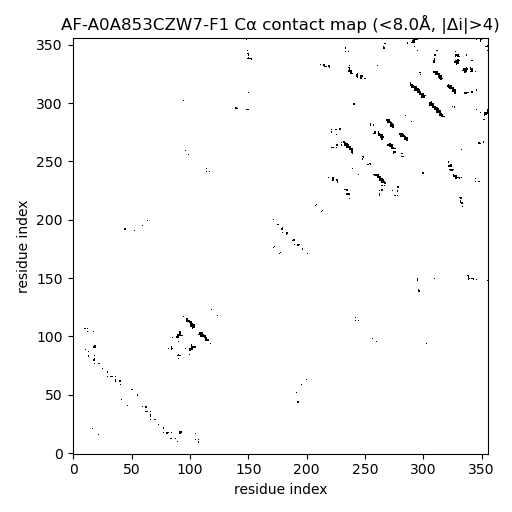74 ? -0.737 1.616 14.049 1.00 94.50 274 TRP A N 1
ATOM 2021 C CA . TRP A 1 274 ? 0.460 2.412 14.315 1.00 94.50 274 TRP A CA 1
ATOM 2022 C C . TRP A 1 274 ? 0.729 3.474 13.252 1.00 94.50 274 TRP A C 1
ATOM 2024 O O . TRP A 1 274 ? 0.638 3.237 12.039 1.00 94.50 274 TRP A O 1
ATOM 2034 N N . ARG A 1 275 ? 1.162 4.654 13.713 1.00 86.19 275 ARG A N 1
ATOM 2035 C CA . ARG A 1 275 ? 1.670 5.722 12.847 1.00 86.19 275 ARG A CA 1
ATOM 2036 C C . ARG A 1 275 ? 3.118 5.429 12.420 1.00 86.19 275 ARG A C 1
ATOM 2038 O O . ARG A 1 275 ? 3.760 4.460 12.806 1.00 86.19 275 ARG A O 1
ATOM 2045 N N . ARG A 1 276 ? 3.637 6.284 11.537 1.00 70.69 276 ARG A N 1
ATOM 2046 C CA . ARG A 1 276 ? 5.024 6.278 11.062 1.00 70.69 276 ARG A CA 1
ATOM 2047 C C . ARG A 1 276 ? 6.069 6.492 12.174 1.00 70.69 276 ARG A C 1
ATOM 2049 O O . ARG A 1 276 ? 7.165 5.970 12.002 1.00 70.69 276 ARG A O 1
ATOM 2056 N N . SER A 1 277 ? 5.766 7.256 13.229 1.00 66.50 277 SER A N 1
ATOM 2057 C CA . SER A 1 277 ? 6.606 7.396 14.433 1.00 66.50 277 SER A CA 1
ATOM 2058 C C . SER A 1 277 ? 6.150 6.356 15.449 1.00 66.50 277 SER A C 1
ATOM 2060 O O . SER A 1 277 ? 4.956 6.256 15.715 1.00 66.50 277 SER A O 1
ATOM 2062 N N . ALA A 1 278 ? 7.077 5.526 15.909 1.00 67.44 278 ALA A N 1
ATOM 2063 C CA . ALA A 1 278 ? 6.771 4.220 16.472 1.00 67.44 278 ALA A CA 1
ATOM 2064 C C . ALA A 1 278 ? 6.372 4.243 17.952 1.00 67.44 278 ALA A C 1
ATOM 2066 O O . ALA A 1 278 ? 6.094 3.182 18.476 1.00 67.44 278 ALA A O 1
ATOM 2067 N N . ASP A 1 279 ? 6.333 5.391 18.623 1.00 81.50 279 ASP A N 1
ATOM 2068 C CA . ASP A 1 279 ? 6.342 5.386 20.091 1.00 81.50 279 ASP A CA 1
ATOM 2069 C C . ASP A 1 279 ? 4.994 4.980 20.708 1.00 81.50 279 ASP A C 1
ATOM 2071 O O . ASP A 1 279 ? 4.972 4.314 21.740 1.00 81.50 279 ASP A O 1
ATOM 2075 N N . GLU A 1 280 ? 3.873 5.287 20.045 1.00 88.88 280 GLU A N 1
ATOM 2076 C CA . GLU A 1 280 ? 2.530 4.963 20.540 1.00 88.88 280 GLU A CA 1
ATOM 2077 C C . GLU A 1 280 ? 1.570 4.555 19.408 1.00 88.88 280 GLU A C 1
ATOM 2079 O O . GLU A 1 280 ? 1.666 5.070 18.279 1.00 88.88 280 GLU A O 1
ATOM 2084 N N . PRO A 1 281 ? 0.617 3.644 19.688 1.00 92.69 281 PRO A N 1
ATOM 2085 C CA . PRO A 1 281 ? -0.440 3.321 18.747 1.00 92.69 281 PRO A CA 1
ATOM 2086 C C . PRO A 1 281 ? -1.379 4.515 18.578 1.00 92.69 281 PRO A C 1
ATOM 2088 O O . PRO A 1 281 ? -1.697 5.234 19.521 1.00 92.69 281 PRO A O 1
ATOM 2091 N N . ARG A 1 282 ? -1.847 4.737 17.349 1.00 91.38 282 ARG A N 1
ATOM 2092 C CA . ARG A 1 282 ? -2.761 5.841 17.046 1.00 91.38 282 ARG A CA 1
ATOM 2093 C C . ARG A 1 282 ? -4.196 5.520 17.440 1.00 91.38 282 ARG A C 1
ATOM 2095 O O . ARG A 1 282 ? -4.918 6.407 17.878 1.00 91.38 282 ARG A O 1
ATOM 2102 N N . VAL A 1 283 ? -4.592 4.274 17.220 1.00 93.31 283 VAL A N 1
ATOM 2103 C CA . VAL A 1 283 ? -5.886 3.725 17.616 1.00 93.31 283 VAL A CA 1
ATOM 2104 C C . VAL A 1 283 ? -5.624 2.346 18.193 1.00 93.31 283 VAL A C 1
ATOM 2106 O O . VAL A 1 283 ? -4.813 1.603 17.640 1.00 93.31 283 VAL A O 1
ATOM 2109 N N . ALA A 1 284 ? -6.302 2.012 19.283 1.00 94.62 284 ALA A N 1
ATOM 2110 C CA . ALA A 1 284 ? -6.279 0.685 19.869 1.00 94.62 284 ALA A CA 1
ATOM 2111 C C . ALA A 1 284 ? -7.715 0.195 20.066 1.00 94.62 284 ALA A C 1
ATOM 2113 O O . ALA A 1 284 ? -8.556 0.914 20.605 1.00 94.62 284 ALA A O 1
ATOM 2114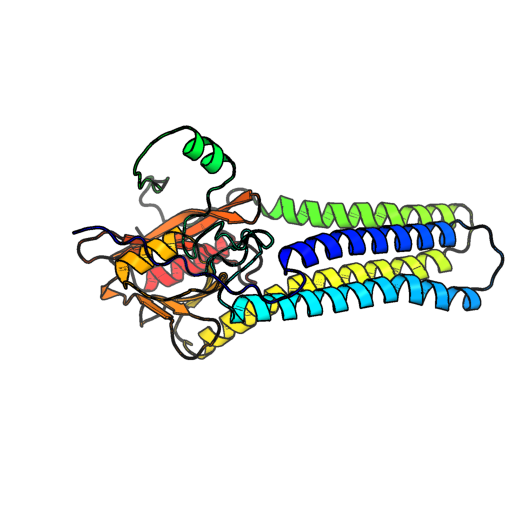 N N . PHE A 1 285 ? -7.974 -1.027 19.622 1.00 94.44 285 PHE A N 1
ATOM 2115 C CA . PHE A 1 285 ? -9.202 -1.761 19.872 1.00 94.44 285 PHE A CA 1
ATOM 2116 C C . PHE A 1 285 ? -8.898 -2.807 20.946 1.00 94.44 285 PHE A C 1
ATOM 2118 O O . PHE A 1 285 ? -8.280 -3.829 20.627 1.00 94.44 285 PHE A O 1
ATOM 2125 N N . PRO A 1 286 ? -9.255 -2.564 22.219 1.00 95.94 286 PRO A N 1
ATOM 2126 C CA . PRO A 1 286 ? -9.077 -3.577 23.250 1.00 95.94 286 PRO A CA 1
ATOM 2127 C C . PRO A 1 286 ? -9.949 -4.793 22.924 1.00 95.94 286 PRO A C 1
ATOM 2129 O O . PRO A 1 286 ? -11.019 -4.649 22.336 1.00 95.94 286 PRO A O 1
ATOM 2132 N N . TRP A 1 287 ? -9.534 -5.993 23.341 1.00 94.94 287 TRP A N 1
ATOM 2133 C CA . TRP A 1 287 ? -10.311 -7.214 23.077 1.00 94.94 287 TRP A CA 1
ATOM 2134 C C . TRP A 1 287 ? -11.740 -7.147 23.615 1.00 94.94 287 TRP A C 1
ATOM 2136 O O . TRP A 1 287 ? -12.644 -7.676 22.987 1.00 94.94 287 TRP A O 1
ATOM 2146 N N . SER A 1 288 ? -11.962 -6.429 24.718 1.00 93.38 288 SER A N 1
ATOM 2147 C CA . SER A 1 288 ? -13.295 -6.199 25.284 1.00 93.38 288 SER A CA 1
ATOM 2148 C C . SER A 1 288 ? -14.235 -5.396 24.377 1.00 93.38 288 SER A C 1
ATOM 2150 O O . SER A 1 288 ? -15.434 -5.399 24.616 1.00 93.38 288 SER A O 1
ATOM 2152 N N . ALA A 1 289 ? -13.701 -4.675 23.388 1.00 93.19 289 ALA A N 1
ATOM 2153 C CA . ALA A 1 289 ? -14.477 -3.924 22.405 1.00 93.19 289 ALA A CA 1
ATOM 2154 C C . ALA A 1 289 ? -14.713 -4.710 21.105 1.00 93.19 289 ALA A C 1
ATOM 2156 O O . ALA A 1 289 ? -15.523 -4.285 20.285 1.00 93.19 289 ALA A O 1
ATOM 2157 N N . ILE A 1 290 ? -13.999 -5.820 20.895 1.00 93.94 290 ILE A N 1
ATOM 2158 C CA . ILE A 1 290 ? -14.075 -6.631 19.678 1.00 93.94 290 ILE A CA 1
ATOM 2159 C C . ILE A 1 290 ? -15.029 -7.795 19.937 1.00 93.94 290 ILE A C 1
ATOM 2161 O O . ILE A 1 290 ? -14.732 -8.673 20.742 1.00 93.94 290 ILE A O 1
ATOM 2165 N N . ASP A 1 291 ? -16.150 -7.812 19.224 1.00 92.12 291 ASP A N 1
ATOM 2166 C CA . ASP A 1 291 ? -17.142 -8.886 19.302 1.00 92.12 291 ASP A CA 1
ATOM 2167 C C . ASP A 1 291 ? -16.617 -10.150 18.606 1.00 92.12 291 ASP A C 1
ATOM 2169 O O . ASP A 1 291 ? -16.484 -11.216 19.207 1.00 92.12 291 ASP A O 1
ATOM 2173 N N . HIS A 1 292 ? -16.243 -10.013 17.334 1.00 92.62 292 HIS A N 1
ATOM 2174 C CA . HIS A 1 292 ? -15.658 -11.087 16.539 1.00 92.62 292 HIS A CA 1
ATOM 2175 C C . HIS A 1 292 ? -14.876 -10.527 15.348 1.00 92.62 292 HIS A C 1
ATOM 2177 O O . HIS A 1 292 ? -14.880 -9.325 15.060 1.00 92.62 292 HIS A O 1
ATOM 2183 N N . VAL A 1 293 ? -14.190 -11.420 14.640 1.00 92.81 293 VAL A N 1
ATOM 2184 C CA . VAL A 1 293 ? -13.412 -11.091 13.447 1.00 92.81 293 VAL A CA 1
ATOM 2185 C C . VAL A 1 293 ? -13.808 -11.999 12.292 1.00 92.81 293 VAL A C 1
ATOM 2187 O O . VAL A 1 293 ? -13.860 -13.209 12.462 1.00 92.81 293 VAL A O 1
ATOM 2190 N N . HIS A 1 294 ? -14.019 -11.435 11.104 1.00 90.00 294 HIS A N 1
ATOM 2191 C CA . HIS A 1 294 ? -14.416 -12.197 9.917 1.00 90.00 294 HIS A CA 1
ATOM 2192 C C . HIS A 1 294 ? -13.369 -12.062 8.796 1.00 90.00 294 HIS A C 1
ATOM 2194 O O . HIS A 1 294 ? -12.964 -10.945 8.445 1.00 90.00 294 HIS A O 1
ATOM 2200 N N . PRO A 1 295 ? -12.915 -13.164 8.173 1.00 92.25 295 PRO A N 1
ATOM 2201 C CA . PRO A 1 295 ? -12.074 -13.096 6.986 1.00 92.25 295 PRO A CA 1
ATOM 2202 C C . PRO A 1 295 ? -12.924 -12.731 5.765 1.00 92.25 295 PRO A C 1
ATOM 2204 O O . PRO A 1 295 ? -13.850 -13.441 5.392 1.00 92.25 295 PRO A O 1
ATOM 2207 N N . GLY A 1 296 ? -12.614 -11.623 5.105 1.00 89.19 296 GLY A N 1
ATOM 2208 C CA . GLY A 1 296 ? -13.384 -11.126 3.968 1.00 89.19 296 GLY A CA 1
ATOM 2209 C C . GLY A 1 296 ? -12.517 -10.644 2.815 1.00 89.19 296 GLY A C 1
ATOM 2210 O O . GLY A 1 296 ? -11.291 -10.795 2.780 1.00 89.19 296 GLY A O 1
ATOM 2211 N N . ARG A 1 297 ? -13.169 -10.054 1.819 1.00 87.44 297 ARG A N 1
ATOM 2212 C CA . ARG A 1 297 ? -12.485 -9.383 0.717 1.00 87.44 297 ARG A CA 1
ATOM 2213 C C . ARG A 1 297 ? -13.020 -7.972 0.591 1.00 87.44 297 ARG A C 1
ATOM 2215 O O . ARG A 1 297 ? -14.228 -7.778 0.569 1.00 87.44 297 ARG A O 1
ATOM 2222 N N . LEU A 1 298 ? -12.114 -7.014 0.440 1.00 87.75 298 LEU A N 1
ATOM 2223 C CA . LEU A 1 298 ? -12.462 -5.623 0.170 1.00 87.75 298 LEU A CA 1
ATOM 2224 C C . LEU A 1 298 ? -11.898 -5.210 -1.187 1.00 87.75 298 LEU A C 1
ATOM 2226 O O . LEU A 1 298 ? -10.742 -5.504 -1.500 1.00 87.75 298 LEU A O 1
ATOM 2230 N N . LEU A 1 299 ? -12.697 -4.522 -1.999 1.00 83.38 299 LEU A N 1
ATOM 2231 C CA . LEU A 1 299 ? -12.199 -3.875 -3.208 1.00 83.38 299 LEU A CA 1
ATOM 2232 C C . LEU A 1 299 ? -11.456 -2.605 -2.805 1.00 83.38 299 LEU A C 1
ATOM 2234 O O . LEU A 1 299 ? -12.054 -1.633 -2.365 1.00 83.38 299 LEU A O 1
ATOM 2238 N N . VAL A 1 300 ? -10.131 -2.623 -2.936 1.00 82.25 300 VAL A N 1
ATOM 2239 C CA . VAL A 1 300 ? -9.291 -1.490 -2.549 1.00 82.25 300 VAL A CA 1
ATOM 2240 C C . VAL A 1 300 ? -8.818 -0.751 -3.800 1.00 82.25 300 VAL A C 1
ATOM 2242 O O . VAL A 1 300 ? -8.249 -1.377 -4.706 1.00 82.25 300 VAL A O 1
ATOM 2245 N N . PRO A 1 301 ? -8.963 0.586 -3.864 1.00 74.50 301 PRO A N 1
ATOM 2246 C CA . PRO A 1 301 ? -8.466 1.363 -4.989 1.00 74.50 301 PRO A CA 1
ATOM 2247 C C . PRO A 1 301 ? -6.930 1.305 -5.076 1.00 74.50 301 PRO A C 1
ATOM 2249 O O . PRO A 1 301 ? -6.179 1.732 -4.188 1.00 74.50 301 PR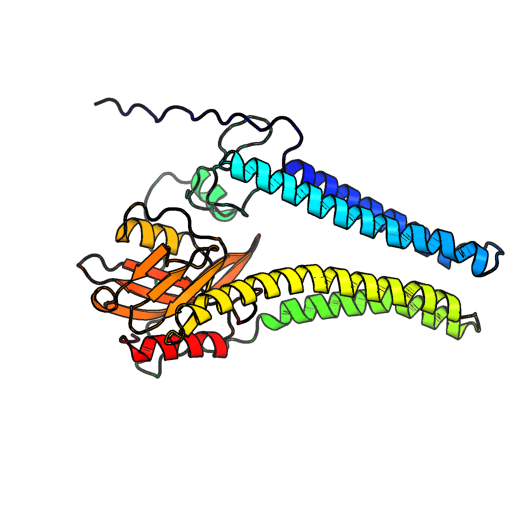O A O 1
ATOM 2252 N N . ALA A 1 302 ? -6.433 0.791 -6.198 1.00 71.56 302 ALA A N 1
ATOM 2253 C CA . ALA A 1 302 ? -5.024 0.753 -6.567 1.00 71.56 302 ALA A CA 1
ATOM 2254 C C . ALA A 1 302 ? -4.822 1.545 -7.868 1.00 71.56 302 ALA A C 1
ATOM 2256 O O . ALA A 1 302 ? -4.832 1.006 -8.976 1.00 71.56 302 ALA A O 1
ATOM 2257 N N . ASN A 1 303 ? -4.625 2.857 -7.733 1.00 73.62 303 ASN A N 1
ATOM 2258 C CA . ASN A 1 303 ? -4.511 3.800 -8.847 1.00 73.62 303 ASN A CA 1
ATOM 2259 C C . ASN A 1 303 ? -5.772 3.829 -9.731 1.00 73.62 303 ASN A C 1
ATOM 2261 O O . ASN A 1 303 ? -6.787 4.386 -9.329 1.00 73.62 303 ASN A O 1
ATOM 2265 N N . ARG A 1 304 ? -5.697 3.281 -10.952 1.00 64.75 304 ARG A N 1
ATOM 2266 C CA . ARG A 1 304 ? -6.799 3.262 -11.935 1.00 64.75 304 ARG A CA 1
ATOM 2267 C C . ARG A 1 304 ? -7.613 1.967 -11.906 1.00 64.75 304 ARG A C 1
ATOM 2269 O O . ARG A 1 304 ? -8.526 1.824 -12.710 1.00 64.75 304 ARG A O 1
ATOM 2276 N N . THR A 1 305 ? -7.252 1.027 -11.041 1.00 67.62 305 THR A N 1
ATOM 2277 C CA . THR A 1 305 ? -7.871 -0.297 -10.949 1.00 67.62 305 THR A CA 1
ATOM 2278 C C . THR A 1 305 ? -8.263 -0.585 -9.513 1.00 67.62 305 THR A C 1
ATOM 2280 O O . THR A 1 305 ? -7.536 -0.218 -8.591 1.00 67.62 305 THR A O 1
ATOM 2283 N N . GLU A 1 306 ? -9.371 -1.281 -9.322 1.00 75.25 306 GLU A N 1
ATOM 2284 C CA . GLU A 1 306 ? -9.721 -1.872 -8.034 1.00 75.25 306 GLU A CA 1
ATOM 2285 C C . GLU A 1 306 ? -9.086 -3.252 -7.922 1.00 75.25 306 GLU A C 1
ATOM 2287 O O . GLU A 1 306 ? -9.010 -4.006 -8.897 1.00 75.25 306 GLU A O 1
ATOM 2292 N N . VAL A 1 307 ? -8.577 -3.568 -6.736 1.00 79.38 307 VAL A N 1
ATOM 2293 C CA . VAL A 1 307 ? -7.973 -4.866 -6.447 1.00 79.38 307 VAL A CA 1
ATOM 2294 C C . VAL A 1 307 ? -8.710 -5.468 -5.268 1.00 79.38 307 VAL A C 1
ATOM 2296 O O . VAL A 1 307 ? -8.809 -4.844 -4.215 1.00 79.38 307 VAL A O 1
ATOM 2299 N N . SER A 1 308 ? -9.204 -6.691 -5.445 1.00 84.56 308 SER A N 1
ATOM 2300 C CA . SER A 1 308 ? -9.772 -7.474 -4.351 1.00 84.56 308 SER A CA 1
ATOM 2301 C C . SER A 1 308 ? -8.651 -7.861 -3.385 1.00 84.56 308 SER A C 1
ATOM 2303 O O . SER A 1 308 ? -7.801 -8.699 -3.696 1.00 84.56 308 SER A O 1
ATOM 2305 N N . ALA A 1 309 ? -8.611 -7.186 -2.242 1.00 89.12 309 ALA A N 1
ATOM 2306 C CA . ALA A 1 309 ? -7.681 -7.439 -1.159 1.00 89.12 309 ALA A CA 1
ATOM 2307 C C . ALA A 1 309 ? -8.302 -8.428 -0.173 1.00 89.12 309 ALA A C 1
ATOM 2309 O O . ALA A 1 309 ? -9.494 -8.354 0.117 1.00 89.12 309 ALA A O 1
ATOM 2310 N N . ARG A 1 310 ? -7.486 -9.341 0.361 1.00 92.06 310 ARG A N 1
ATOM 2311 C CA . ARG A 1 310 ? -7.871 -10.156 1.517 1.00 92.06 310 ARG A CA 1
ATOM 2312 C C . ARG A 1 310 ? -7.859 -9.256 2.744 1.00 92.06 310 ARG A C 1
ATOM 2314 O O . ARG A 1 310 ? -6.852 -8.594 2.998 1.00 92.06 310 ARG A O 1
ATOM 2321 N N . THR A 1 311 ? -8.965 -9.222 3.465 1.00 94.06 311 THR A N 1
ATOM 2322 C CA . THR A 1 311 ? -9.236 -8.226 4.500 1.00 94.06 311 THR A CA 1
ATOM 2323 C C . THR A 1 311 ? -9.705 -8.930 5.755 1.00 94.06 311 THR A C 1
ATOM 2325 O O . THR A 1 311 ? -10.489 -9.871 5.686 1.00 94.06 311 THR A O 1
ATOM 2328 N N . ILE A 1 312 ? -9.210 -8.479 6.900 1.00 95.62 312 ILE A N 1
ATOM 2329 C CA . ILE A 1 312 ? -9.728 -8.886 8.201 1.00 95.62 312 ILE A CA 1
ATOM 2330 C C . ILE A 1 312 ? -10.759 -7.847 8.625 1.00 95.62 312 ILE A C 1
ATOM 2332 O O . ILE A 1 312 ? -10.401 -6.684 8.790 1.00 95.62 312 ILE A O 1
ATOM 2336 N N . HIS A 1 313 ? -12.016 -8.249 8.757 1.00 93.88 313 HIS A N 1
ATOM 2337 C CA . HIS A 1 313 ? -13.098 -7.389 9.225 1.00 93.88 313 HIS A CA 1
ATOM 2338 C C . HIS A 1 313 ? -13.195 -7.523 10.738 1.00 93.88 313 HIS A C 1
ATOM 2340 O O . HIS A 1 313 ? -13.395 -8.627 11.244 1.00 93.88 313 HIS A O 1
ATOM 2346 N N . ILE A 1 314 ? -12.981 -6.426 11.459 1.00 93.94 314 ILE A N 1
ATOM 2347 C CA . ILE A 1 314 ? -13.106 -6.398 12.916 1.00 93.94 314 ILE A CA 1
ATOM 2348 C C . ILE A 1 314 ? -14.471 -5.818 13.245 1.00 93.94 314 ILE A C 1
ATOM 2350 O O . ILE A 1 314 ? -14.725 -4.657 12.930 1.00 93.94 314 ILE A O 1
ATOM 2354 N N . PHE A 1 315 ? -15.318 -6.609 13.898 1.00 91.75 315 PHE A N 1
ATOM 2355 C CA . PHE A 1 315 ? -16.622 -6.154 14.356 1.00 91.75 315 PHE A CA 1
ATOM 2356 C C . PHE A 1 315 ? -16.530 -5.692 15.805 1.00 91.75 315 PHE A C 1
ATOM 2358 O O . PHE A 1 315 ? -16.151 -6.462 16.690 1.00 91.75 315 PHE A O 1
ATOM 2365 N N . LEU A 1 316 ? -16.860 -4.424 16.041 1.00 90.25 316 LEU A N 1
ATOM 2366 C CA . LEU A 1 316 ? -16.865 -3.828 17.377 1.00 90.25 316 LEU A CA 1
ATOM 2367 C C . LEU A 1 316 ? -18.266 -3.917 18.004 1.00 90.25 316 LEU A C 1
ATOM 2369 O O . LEU A 1 316 ? -19.275 -3.809 17.301 1.00 90.25 316 LEU A O 1
ATOM 2373 N N . GLY A 1 317 ? -18.319 -4.171 19.315 1.00 72.00 317 GLY A N 1
ATOM 2374 C CA . GLY A 1 317 ? -19.537 -4.557 20.032 1.00 72.00 317 GLY A CA 1
ATOM 2375 C C . GLY A 1 317 ? -19.867 -3.676 21.235 1.00 72.00 317 GLY A C 1
ATOM 2376 O O . GLY A 1 317 ? -19.471 -3.982 22.354 1.00 72.00 317 GLY A O 1
ATOM 2377 N N . ASP A 1 318 ? -20.664 -2.630 21.012 1.00 61.38 318 ASP A N 1
ATOM 2378 C CA . ASP A 1 318 ? -21.319 -1.821 22.058 1.00 61.38 318 ASP A CA 1
ATOM 2379 C C . ASP A 1 318 ? -22.750 -1.366 21.677 1.00 61.38 318 ASP A C 1
ATOM 2381 O O . ASP A 1 318 ? -23.315 -0.453 22.276 1.00 61.38 318 ASP A O 1
ATOM 2385 N N . GLY A 1 319 ? -23.364 -2.026 20.685 1.00 56.66 319 GLY A N 1
ATOM 2386 C CA . GLY A 1 319 ? -24.712 -1.722 20.178 1.00 56.66 319 GLY A CA 1
ATOM 2387 C C . GLY A 1 319 ? -24.728 -1.152 18.758 1.00 56.66 319 GLY A C 1
ATOM 2388 O O . GLY A 1 319 ? -25.734 -1.278 18.060 1.00 56.66 319 GLY A O 1
ATOM 2389 N N . SER A 1 320 ? -23.596 -0.631 18.281 1.00 58.19 320 SER A N 1
ATOM 2390 C CA . SER A 1 320 ? -23.376 -0.276 16.879 1.00 58.19 320 SER A CA 1
ATOM 2391 C C . SER A 1 320 ? -22.424 -1.296 16.252 1.00 58.19 320 SER A C 1
ATOM 2393 O O . SER A 1 320 ? -21.224 -1.259 16.477 1.00 58.19 320 SER A O 1
ATOM 2395 N N . ARG A 1 321 ? -22.957 -2.289 15.523 1.00 77.44 321 ARG A N 1
ATOM 2396 C CA . ARG A 1 321 ? -22.127 -3.293 14.832 1.00 77.44 321 ARG A CA 1
ATOM 2397 C C . ARG A 1 321 ? -21.299 -2.597 13.757 1.00 77.44 321 ARG A C 1
ATOM 2399 O O . ARG A 1 321 ? -21.776 -2.387 12.643 1.00 77.44 321 ARG A O 1
ATOM 2406 N N . LEU A 1 322 ? -20.090 -2.206 14.122 1.00 85.62 322 LEU A N 1
ATOM 2407 C CA . LEU A 1 322 ? -19.191 -1.445 13.278 1.00 85.62 322 LEU A CA 1
ATOM 2408 C C . LEU A 1 322 ? -18.137 -2.376 12.685 1.00 85.62 322 LEU A C 1
ATOM 2410 O O . LEU A 1 322 ? -17.418 -3.037 13.428 1.00 85.62 322 LEU A O 1
ATOM 2414 N N . ASP A 1 323 ? -18.050 -2.407 11.358 1.00 90.06 323 ASP A N 1
ATOM 2415 C CA . ASP A 1 323 ? -17.033 -3.152 10.617 1.00 90.06 323 ASP A CA 1
ATOM 2416 C C . ASP A 1 323 ? -15.821 -2.255 10.344 1.00 90.06 323 ASP A C 1
ATOM 2418 O O . ASP A 1 323 ? -15.918 -1.283 9.593 1.00 90.06 323 ASP A O 1
ATOM 2422 N N . ALA A 1 324 ? -14.679 -2.582 10.947 1.00 92.94 324 ALA A N 1
ATOM 2423 C CA . ALA A 1 324 ? -13.393 -1.955 10.673 1.00 92.94 324 ALA A CA 1
ATOM 2424 C C . ALA A 1 324 ? -12.531 -2.874 9.781 1.00 92.94 324 ALA A C 1
ATOM 2426 O O . ALA A 1 324 ? -11.811 -3.743 10.294 1.00 92.94 324 ALA A O 1
ATOM 2427 N N . PRO A 1 325 ? -12.552 -2.694 8.445 1.00 93.88 325 PRO A N 1
ATOM 2428 C CA . PRO A 1 325 ? -11.813 -3.558 7.538 1.00 93.88 325 PRO A CA 1
ATOM 2429 C C . PRO A 1 325 ? -10.312 -3.252 7.544 1.00 93.88 325 PRO A C 1
ATOM 2431 O O . PRO A 1 325 ? -9.871 -2.122 7.334 1.00 93.88 325 PRO A O 1
ATOM 2434 N N . LEU A 1 326 ? -9.495 -4.294 7.691 1.00 96.19 326 LEU A N 1
ATOM 2435 C CA . LEU A 1 326 ? -8.036 -4.233 7.632 1.00 96.19 326 LEU A CA 1
ATOM 2436 C C . LEU A 1 326 ? -7.497 -5.073 6.463 1.00 96.19 326 LEU A C 1
ATOM 2438 O O . LEU A 1 326 ? -7.250 -6.275 6.621 1.00 96.19 326 LEU A O 1
ATOM 2442 N N . PRO A 1 327 ? -7.282 -4.470 5.277 1.00 95.25 327 PRO A N 1
ATOM 2443 C CA . PRO A 1 327 ? -6.677 -5.157 4.143 1.00 95.25 327 PRO A CA 1
ATOM 2444 C C . PRO A 1 327 ? -5.259 -5.617 4.466 1.00 95.25 327 PRO A C 1
ATOM 2446 O O . PRO A 1 327 ? -4.397 -4.816 4.823 1.00 95.25 327 PRO A O 1
ATOM 2449 N N . VAL A 1 328 ? -4.981 -6.900 4.280 1.00 95.31 328 VAL A N 1
ATOM 2450 C CA . VAL A 1 328 ? -3.700 -7.502 4.642 1.00 95.31 328 VAL A CA 1
ATOM 2451 C C . VAL A 1 328 ? -2.699 -7.300 3.506 1.00 95.31 328 VAL A C 1
ATOM 2453 O O . VAL A 1 328 ? -2.925 -7.715 2.366 1.00 95.31 328 VAL A O 1
ATOM 2456 N N . TYR A 1 329 ? -1.566 -6.668 3.803 1.00 92.75 329 TYR A N 1
ATOM 2457 C CA . TYR A 1 329 ? -0.423 -6.596 2.894 1.00 92.75 329 TYR A CA 1
ATOM 2458 C C . TYR A 1 329 ? 0.547 -7.752 3.123 1.00 92.75 329 TYR A C 1
ATOM 2460 O O . TYR A 1 329 ? 0.736 -8.219 4.246 1.00 92.75 329 TYR A O 1
ATOM 2468 N N . GLY A 1 330 ? 1.212 -8.176 2.047 1.00 88.25 330 GLY A N 1
ATOM 2469 C CA . GLY A 1 330 ? 2.295 -9.149 2.139 1.00 88.25 330 GLY A CA 1
ATOM 2470 C C . GLY A 1 330 ? 3.468 -8.607 2.958 1.00 88.25 330 GLY A C 1
ATOM 2471 O O . GLY A 1 330 ? 3.587 -7.400 3.193 1.00 88.25 330 GLY A O 1
ATOM 2472 N N . ALA A 1 331 ? 4.386 -9.493 3.345 1.00 84.25 331 ALA A N 1
ATOM 2473 C CA . ALA A 1 331 ? 5.495 -9.177 4.254 1.00 84.25 331 ALA A CA 1
ATOM 2474 C C . ALA A 1 331 ? 6.345 -7.951 3.849 1.00 84.25 331 ALA A C 1
ATOM 2476 O O . ALA A 1 331 ? 6.919 -7.281 4.709 1.00 84.25 331 ALA A O 1
ATOM 2477 N N . HIS A 1 332 ? 6.413 -7.644 2.551 1.00 82.31 332 HIS A N 1
ATOM 2478 C CA . HIS A 1 332 ? 7.187 -6.527 2.003 1.00 82.31 332 HIS A CA 1
ATOM 2479 C C . HIS A 1 332 ? 6.382 -5.239 1.790 1.00 82.31 332 HIS A C 1
ATOM 2481 O O . HIS A 1 332 ? 6.956 -4.242 1.370 1.00 82.31 332 HIS A O 1
ATOM 2487 N N . GLY A 1 333 ? 5.067 -5.225 2.018 1.00 82.38 333 GLY A N 1
ATOM 2488 C CA . GLY A 1 333 ? 4.254 -4.013 1.869 1.00 82.38 333 GLY A CA 1
ATOM 2489 C C . GLY A 1 333 ? 4.115 -3.475 0.435 1.00 82.38 333 GLY A C 1
ATOM 2490 O O . GLY A 1 333 ? 3.608 -2.371 0.261 1.00 82.38 333 GLY A O 1
ATOM 2491 N N . ILE A 1 334 ? 4.553 -4.222 -0.588 1.00 81.75 334 ILE A N 1
ATOM 2492 C CA . ILE A 1 334 ? 4.426 -3.824 -2.004 1.00 81.75 334 ILE A CA 1
ATOM 2493 C C . ILE A 1 334 ? 3.067 -4.254 -2.567 1.00 81.75 334 ILE A C 1
ATOM 2495 O O . ILE A 1 334 ? 2.414 -3.493 -3.278 1.00 81.75 334 ILE A O 1
ATOM 2499 N N . THR A 1 335 ? 2.633 -5.472 -2.245 1.00 86.00 335 THR A N 1
ATOM 2500 C CA . THR A 1 335 ? 1.388 -6.070 -2.740 1.00 86.00 335 THR A CA 1
ATOM 2501 C C . THR A 1 335 ? 0.506 -6.520 -1.584 1.00 86.00 335 THR A C 1
ATOM 2503 O O . THR A 1 335 ? 0.996 -6.758 -0.477 1.00 86.00 335 THR A O 1
ATOM 2506 N N . PHE A 1 336 ? -0.787 -6.702 -1.859 1.00 89.44 336 PHE A N 1
ATOM 2507 C CA . PHE A 1 336 ? -1.689 -7.402 -0.945 1.00 89.44 336 PHE A CA 1
ATOM 2508 C C . PHE A 1 336 ? -1.195 -8.826 -0.663 1.00 89.44 336 PHE A C 1
ATOM 2510 O O . PHE A 1 336 ? -0.463 -9.421 -1.464 1.00 89.44 336 PHE A O 1
ATOM 2517 N N . ALA A 1 337 ? -1.569 -9.339 0.502 1.00 90.50 337 ALA A N 1
ATOM 2518 C CA . ALA A 1 337 ? -1.173 -10.646 0.989 1.00 90.50 337 ALA A CA 1
ATOM 2519 C C . ALA A 1 337 ? -1.742 -11.783 0.126 1.00 90.50 337 ALA A C 1
ATOM 2521 O O . ALA A 1 337 ? -2.886 -11.742 -0.347 1.00 90.50 337 ALA A O 1
ATOM 2522 N N . GLY A 1 338 ? -0.927 -12.827 -0.050 1.00 89.75 338 GLY A N 1
ATOM 2523 C CA . GLY A 1 338 ? -1.410 -14.139 -0.491 1.00 89.75 338 GLY A CA 1
ATOM 2524 C C . GLY A 1 338 ? -2.304 -14.785 0.571 1.00 89.75 338 GLY A C 1
ATOM 2525 O O . GLY A 1 338 ? -2.438 -14.252 1.673 1.00 89.75 338 GLY A O 1
ATOM 2526 N N . ALA A 1 339 ? -2.893 -15.942 0.267 1.00 90.69 339 ALA A N 1
ATOM 2527 C CA . ALA A 1 339 ? -3.705 -16.666 1.243 1.00 90.69 339 ALA A CA 1
ATOM 2528 C C . ALA A 1 339 ? -2.880 -17.072 2.473 1.00 90.69 339 ALA A C 1
ATOM 2530 O O . ALA A 1 339 ? -3.331 -16.870 3.592 1.00 90.69 339 ALA A O 1
ATOM 2531 N N . GLY A 1 340 ? -1.646 -17.552 2.276 1.00 91.31 340 GLY A N 1
ATOM 2532 C CA . GLY A 1 340 ? -0.757 -17.950 3.376 1.00 91.31 340 GLY A CA 1
ATOM 2533 C C . GLY A 1 340 ? -0.465 -16.821 4.372 1.00 91.31 340 GLY A C 1
ATOM 2534 O O . GLY A 1 340 ? -0.669 -16.990 5.570 1.00 91.31 340 GLY A O 1
ATOM 2535 N N . ASP A 1 341 ? -0.060 -15.645 3.878 1.00 92.88 341 ASP A N 1
ATOM 2536 C CA . ASP A 1 341 ? 0.212 -14.469 4.721 1.00 92.88 341 ASP A CA 1
ATOM 2537 C C . ASP A 1 341 ? -1.056 -13.979 5.448 1.00 92.88 341 ASP A C 1
ATOM 2539 O O . ASP A 1 341 ? -1.001 -13.608 6.619 1.00 92.88 341 ASP A O 1
ATOM 2543 N N . ALA A 1 342 ? -2.206 -13.981 4.763 1.00 94.12 342 ALA A N 1
ATOM 2544 C CA . ALA A 1 342 ? -3.477 -13.557 5.345 1.00 94.12 342 ALA A CA 1
ATOM 2545 C C . ALA A 1 342 ? -3.997 -14.558 6.393 1.00 94.12 342 ALA A C 1
ATOM 2547 O O . ALA A 1 342 ? -4.511 -14.142 7.428 1.00 94.12 342 ALA A O 1
ATOM 2548 N N . ASN A 1 343 ? -3.808 -15.863 6.170 1.00 95.00 343 ASN A N 1
ATOM 2549 C CA . ASN A 1 343 ? -4.141 -16.909 7.137 1.00 95.00 343 ASN A CA 1
ATOM 2550 C C . ASN A 1 343 ? -3.240 -16.840 8.374 1.00 95.00 343 ASN A C 1
ATOM 2552 O O . ASN A 1 343 ? -3.741 -17.020 9.472 1.00 95.00 343 ASN A O 1
ATOM 2556 N N . ALA A 1 344 ? -1.959 -16.480 8.235 1.00 95.50 344 ALA A N 1
ATOM 2557 C CA . ALA A 1 344 ? -1.094 -16.244 9.393 1.00 95.50 344 ALA A CA 1
ATOM 2558 C C . ALA A 1 344 ? -1.584 -15.067 10.260 1.00 95.50 344 ALA A C 1
ATOM 2560 O O . ALA A 1 344 ? -1.502 -15.123 11.486 1.00 95.50 344 ALA A O 1
ATOM 2561 N N . VAL A 1 345 ? -2.126 -14.011 9.635 1.00 96.06 345 VAL A N 1
ATOM 2562 C CA . VAL A 1 345 ? -2.796 -12.925 10.369 1.00 96.06 345 VAL A CA 1
ATOM 2563 C C . VAL A 1 345 ? -4.066 -13.437 11.040 1.00 96.06 345 VAL A C 1
ATOM 2565 O O . VAL A 1 345 ? -4.267 -13.176 12.221 1.00 96.06 345 VAL A O 1
ATOM 2568 N N . LEU A 1 346 ? -4.900 -14.192 10.327 1.00 94.94 346 LEU A N 1
ATOM 2569 C CA . LEU A 1 346 ? -6.137 -14.741 10.881 1.00 94.94 346 LEU A CA 1
ATOM 2570 C C . LEU A 1 346 ? -5.878 -15.668 12.079 1.00 94.94 346 LEU A C 1
ATOM 2572 O O . LEU A 1 346 ? -6.524 -15.529 13.113 1.00 94.94 346 LEU A O 1
ATOM 2576 N N . ASP A 1 347 ? -4.881 -16.546 11.981 1.00 94.56 347 ASP A N 1
ATOM 2577 C CA . ASP A 1 347 ? -4.433 -17.413 13.073 1.00 94.56 347 ASP A CA 1
ATOM 2578 C C . ASP A 1 347 ? -3.936 -16.588 14.275 1.00 94.56 347 ASP A C 1
ATOM 2580 O O . ASP A 1 347 ? -4.127 -16.985 15.424 1.00 94.56 347 ASP A O 1
ATOM 2584 N N . ALA A 1 348 ? -3.360 -15.400 14.046 1.00 95.62 348 ALA A N 1
ATOM 2585 C CA . ALA A 1 348 ? -3.010 -14.493 15.133 1.00 95.62 348 ALA A CA 1
ATOM 2586 C C . ALA A 1 348 ? -4.244 -13.941 15.865 1.00 95.62 348 ALA A C 1
ATOM 2588 O O . ALA A 1 348 ? -4.200 -13.863 17.090 1.00 95.62 348 ALA A O 1
ATOM 2589 N N . PHE A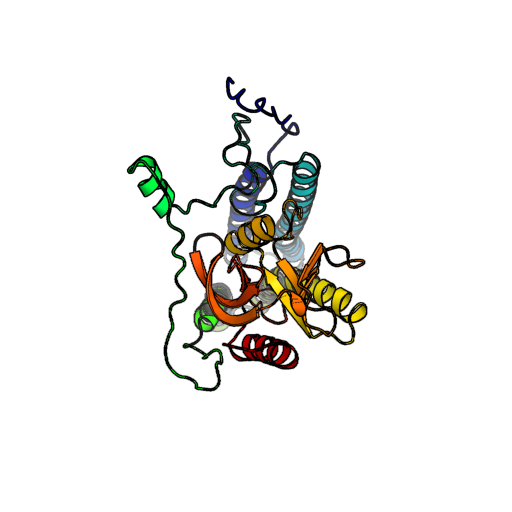 1 349 ? -5.324 -13.613 15.148 1.00 96.00 349 PHE A N 1
ATOM 2590 C CA . PHE A 1 349 ? -6.599 -13.177 15.733 1.00 96.00 349 PHE A CA 1
ATOM 2591 C C . PHE A 1 349 ? -7.317 -14.299 16.492 1.00 96.00 349 PHE A C 1
ATOM 2593 O O . PHE A 1 349 ? -7.801 -14.065 17.599 1.00 96.00 349 PHE A O 1
ATOM 2600 N N . ARG A 1 350 ? -7.306 -15.530 15.958 1.00 94.25 350 ARG A N 1
ATOM 2601 C CA . ARG A 1 350 ? -7.915 -16.720 16.591 1.00 94.25 350 ARG A CA 1
ATOM 2602 C C . ARG A 1 350 ? -7.400 -17.007 18.003 1.00 94.25 350 ARG A C 1
ATOM 2604 O O . ARG A 1 350 ? -8.068 -17.691 18.767 1.00 94.25 350 ARG A O 1
ATOM 2611 N N . ARG A 1 351 ? -6.213 -16.504 18.360 1.00 93.31 351 ARG A N 1
ATOM 2612 C CA . ARG A 1 351 ? -5.649 -16.645 19.713 1.00 93.31 351 ARG A CA 1
ATOM 2613 C C . ARG A 1 351 ? -6.372 -15.811 20.772 1.00 93.31 351 ARG A C 1
ATOM 2615 O O . ARG A 1 351 ? -6.203 -16.101 21.951 1.00 93.31 351 ARG A O 1
ATOM 2622 N N . TYR A 1 352 ? -7.122 -14.787 20.370 1.00 92.69 352 TYR A N 1
ATOM 2623 C CA . TYR A 1 352 ? -7.676 -13.793 21.292 1.00 92.69 352 TYR A CA 1
ATOM 2624 C C . TYR A 1 352 ? -9.176 -13.537 21.121 1.00 92.69 352 TYR A C 1
ATOM 2626 O O . TYR A 1 352 ? -9.810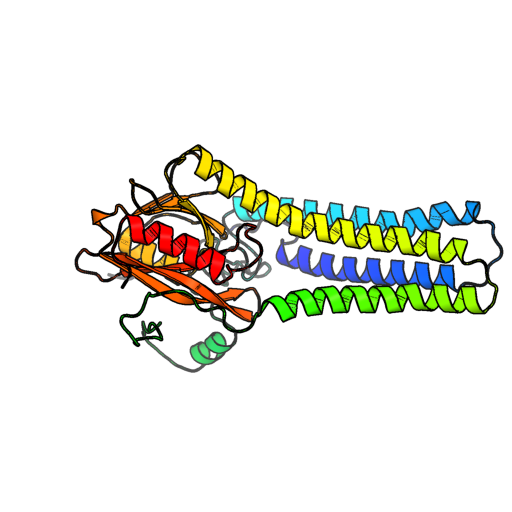 -13.067 22.060 1.00 92.69 352 TYR A O 1
ATOM 2634 N N . THR A 1 353 ? -9.751 -13.822 19.951 1.00 91.19 353 THR A N 1
ATOM 2635 C CA . THR A 1 353 ? -11.177 -13.598 19.682 1.00 91.19 353 THR A CA 1
ATOM 2636 C C . THR A 1 353 ? -11.750 -14.666 18.752 1.00 91.19 353 THR A C 1
ATOM 2638 O O . THR A 1 353 ? -11.013 -15.413 18.100 1.00 91.19 353 THR A O 1
ATOM 2641 N N . THR A 1 354 ? -13.077 -14.741 18.702 1.00 86.94 354 THR A N 1
ATOM 2642 C CA . THR A 1 354 ? -13.808 -15.643 17.817 1.00 86.94 354 THR A CA 1
ATOM 2643 C C . THR A 1 354 ? -13.637 -15.194 16.371 1.00 86.94 354 THR A C 1
ATOM 2645 O O . THR A 1 354 ? -13.819 -14.019 16.044 1.00 86.94 354 THR A O 1
ATOM 2648 N N . VAL A 1 355 ? -13.310 -16.147 15.498 1.00 82.12 355 VAL A N 1
ATOM 2649 C CA . VAL A 1 355 ? -13.368 -15.944 14.051 1.00 82.12 355 VAL A CA 1
ATOM 2650 C C . VAL A 1 355 ? -14.671 -16.539 13.543 1.00 82.12 355 VAL A C 1
ATOM 2652 O O . VAL A 1 355 ? -14.850 -17.753 13.639 1.00 82.12 355 VAL A O 1
ATOM 2655 N N . ALA A 1 356 ? -15.567 -15.679 13.069 1.00 80.38 356 ALA A N 1
ATOM 2656 C CA . ALA A 1 356 ? -16.923 -16.024 12.644 1.00 80.38 356 ALA A CA 1
ATOM 2657 C C . ALA A 1 356 ? -17.169 -15.583 11.207 1.00 80.38 356 ALA A C 1
ATOM 2659 O O . ALA A 1 356 ? -16.449 -14.655 10.771 1.00 80.38 356 ALA A O 1
#

Organism: NCBI:txid150026